Protein AF-A0A6G0X1R4-F1 (afdb_monomer_lite)

Sequence (213 aa):
MVKRSTATAFTLPRLAWYDLILASLELHWFIYLLNDALSCFTRLRTAWYASKCTWLTSALVLLWMACRSNQLTAQINRQCIAKDMDYALVCNSGVVEIGNMTFLLFSVAICFFSVLTIMAFDKYVWKSKQTIDCRSLLLSAPAKYILDFEHWVYDNVFYVDRATALMTGIISIVWRDKFYLLDIKKWRILVISRPTLAASAPRRFHFAVPIYE

pLDDT: mean 80.5, std 10.22, range [48.25, 94.0]

Radius of gyration: 26.93 Å; chains: 1; bounding box: 79×34×68 Å

Foldseek 3Di:
DDDDPDDDDDDDDDQDLVNLLVVLVVCLVVLVVLLLVCLVVCPQLSQPLSVVLSVVLSVVLSVLCVVDPFDWDKAFDWDWDCPDPPPDIDIDGTDIDDGDVVSVVVSSVSSNVSSVVSVVCCVPPPPDDGADQDPFPLFRSCLRNNDHQPVQDDPNWGWAAQVSCVVRQWHWDDDPQWTWTQRNVVRDTDIGGQDPDDPPDDPRRNRTDTRDD

Structure (mmCIF, N/CA/C/O backbone):
data_AF-A0A6G0X1R4-F1
#
_entry.id   AF-A0A6G0X1R4-F1
#
loop_
_atom_site.group_PDB
_atom_site.id
_atom_site.type_symbol
_atom_site.label_atom_id
_atom_site.label_alt_id
_atom_site.label_comp_id
_atom_site.label_asym_id
_atom_site.label_entity_id
_atom_site.label_seq_id
_atom_site.pdbx_PDB_ins_code
_atom_site.Cartn_x
_atom_site.Cartn_y
_atom_site.Cartn_z
_atom_site.occupancy
_atom_site.B_iso_or_equiv
_atom_site.auth_seq_id
_atom_site.auth_comp_id
_atom_site.auth_asym_id
_atom_site.auth_atom_id
_atom_site.pdbx_PDB_model_num
ATOM 1 N N . MET A 1 1 ? -26.006 -14.998 22.961 1.00 49.69 1 MET A N 1
ATOM 2 C CA . MET A 1 1 ? -26.956 -14.617 24.030 1.00 49.69 1 MET A CA 1
ATOM 3 C C . MET A 1 1 ? -27.015 -15.781 25.004 1.00 49.69 1 MET A C 1
ATOM 5 O O . MET A 1 1 ? -27.331 -16.880 24.568 1.00 49.69 1 MET A O 1
ATOM 9 N N . VAL A 1 2 ? -26.616 -15.595 26.263 1.00 55.81 2 VAL A N 1
ATOM 10 C CA . VAL A 1 2 ? -26.609 -16.687 27.254 1.00 55.81 2 VAL A CA 1
ATOM 11 C C . VAL A 1 2 ? -27.741 -16.431 28.244 1.00 55.81 2 VAL A C 1
ATOM 13 O O . VAL A 1 2 ? -27.840 -15.342 28.812 1.00 55.81 2 VAL A O 1
ATOM 16 N N . LYS A 1 3 ? -28.629 -17.414 28.421 1.00 48.25 3 LYS A N 1
ATOM 17 C CA . LYS A 1 3 ? -29.733 -17.354 29.387 1.00 48.25 3 LYS A CA 1
ATOM 18 C C . LYS A 1 3 ? -29.240 -17.942 30.710 1.00 48.25 3 LYS A C 1
ATOM 20 O O . LYS A 1 3 ? -28.972 -19.138 30.775 1.00 48.25 3 LYS A O 1
ATOM 25 N N . ARG A 1 4 ? -29.111 -17.123 31.759 1.00 56.53 4 ARG A N 1
ATOM 26 C CA . ARG A 1 4 ? -28.860 -17.599 33.133 1.00 56.53 4 ARG A CA 1
ATOM 27 C C . ARG A 1 4 ? -30.101 -17.333 33.985 1.00 56.53 4 ARG A C 1
ATOM 29 O O . ARG A 1 4 ? -30.416 -16.180 34.258 1.00 56.53 4 ARG A O 1
ATOM 36 N N . SER A 1 5 ? -30.794 -18.429 34.310 1.00 59.69 5 SER A N 1
ATOM 37 C CA . SER A 1 5 ? -31.948 -18.652 35.210 1.00 59.69 5 SER A CA 1
ATOM 38 C C . SER A 1 5 ? -33.155 -17.695 35.194 1.00 59.69 5 SER A C 1
ATOM 40 O O . SER A 1 5 ? -34.263 -18.194 35.313 1.00 59.69 5 SER A O 1
ATOM 42 N N . THR A 1 6 ? -33.016 -16.390 34.974 1.00 60.78 6 THR A N 1
ATOM 43 C CA . THR A 1 6 ? -34.133 -15.430 34.789 1.00 60.78 6 THR A CA 1
ATOM 44 C C . THR A 1 6 ? -33.752 -14.186 33.971 1.00 60.78 6 THR A C 1
ATOM 46 O O . THR A 1 6 ? -34.634 -13.420 33.591 1.00 60.78 6 THR A O 1
ATOM 49 N N . ALA A 1 7 ? -32.470 -13.996 33.624 1.00 60.06 7 ALA A N 1
ATOM 50 C CA . ALA A 1 7 ? -31.990 -12.854 32.846 1.00 60.06 7 ALA A CA 1
ATOM 51 C C . ALA A 1 7 ? -31.225 -13.297 31.587 1.00 60.06 7 ALA A C 1
ATOM 53 O O . ALA A 1 7 ? -30.394 -14.211 31.609 1.00 60.06 7 ALA A O 1
ATOM 54 N N . THR A 1 8 ? -31.504 -12.635 30.464 1.00 67.19 8 THR A N 1
ATOM 55 C CA . THR A 1 8 ? -30.714 -12.742 29.232 1.00 67.19 8 THR A CA 1
ATOM 56 C C . THR A 1 8 ? -29.658 -11.645 29.231 1.00 67.19 8 THR A C 1
ATOM 58 O O . THR A 1 8 ? -30.005 -10.465 29.186 1.00 67.19 8 THR A O 1
ATOM 61 N N . ALA A 1 9 ? -28.383 -12.026 29.265 1.00 65.50 9 ALA A N 1
ATOM 62 C CA . ALA A 1 9 ? -27.268 -11.090 29.174 1.00 65.50 9 ALA A CA 1
ATOM 63 C C . ALA A 1 9 ? -26.582 -11.194 27.805 1.00 65.50 9 ALA A C 1
ATOM 65 O O . ALA A 1 9 ? -26.402 -12.288 27.250 1.00 65.50 9 ALA A O 1
ATOM 66 N N . PHE A 1 10 ? -26.173 -10.045 27.268 1.00 63.03 10 PHE A N 1
ATOM 67 C CA . PHE A 1 10 ? -25.258 -9.984 26.136 1.00 63.03 10 PHE A CA 1
ATOM 68 C C . PHE A 1 10 ? -23.830 -10.096 26.664 1.00 63.03 10 PHE A C 1
ATOM 70 O O . PHE A 1 10 ? -23.237 -9.127 27.121 1.00 63.03 10 PHE A O 1
ATOM 77 N N . THR A 1 11 ? -23.285 -11.307 26.634 1.00 63.72 11 THR A N 1
ATOM 78 C CA . THR A 1 11 ? -21.855 -11.532 26.834 1.00 63.72 11 THR A CA 1
ATOM 79 C C . THR A 1 11 ? -21.177 -11.447 25.475 1.00 63.72 11 THR A C 1
ATOM 81 O O . THR A 1 11 ? -21.421 -12.299 24.616 1.00 63.72 11 THR A O 1
ATOM 84 N N . LEU A 1 12 ? -20.353 -10.425 25.272 1.00 63.28 12 LEU A N 1
ATOM 85 C CA . LEU A 1 12 ? -19.478 -10.367 24.108 1.00 63.28 12 LEU A CA 1
ATOM 86 C C . LEU A 1 12 ? -18.371 -11.408 24.300 1.00 63.28 12 LEU A C 1
ATOM 88 O O . LEU A 1 12 ? -17.697 -11.373 25.335 1.00 63.28 12 LEU A O 1
ATOM 92 N N . PRO A 1 13 ? -18.190 -12.357 23.367 1.00 67.12 13 PRO A N 1
ATOM 93 C CA . PRO A 1 13 ? -17.010 -13.202 23.401 1.00 67.12 13 PRO A CA 1
ATOM 94 C C . PRO A 1 13 ? -15.766 -12.311 23.311 1.00 67.12 13 PRO A C 1
ATOM 96 O O . PRO A 1 13 ? -15.782 -11.260 22.666 1.00 67.12 13 PRO A O 1
ATOM 99 N N . ARG A 1 14 ? -14.689 -12.713 23.993 1.00 64.56 14 ARG A N 1
ATOM 100 C CA . ARG A 1 14 ? -13.387 -12.050 23.863 1.00 64.56 14 ARG A CA 1
ATOM 101 C C . ARG A 1 14 ? -13.035 -12.037 22.373 1.00 64.56 14 ARG A C 1
ATOM 103 O O . ARG A 1 14 ? -13.069 -13.099 21.756 1.00 64.56 14 ARG A O 1
ATOM 110 N N . LEU A 1 15 ? -12.755 -10.855 21.820 1.00 69.62 15 LEU A N 1
ATOM 111 C CA . LEU A 1 15 ? -12.426 -10.707 20.404 1.00 69.62 15 LEU A CA 1
ATOM 112 C C . LEU A 1 15 ? -11.271 -11.656 20.077 1.00 69.62 15 LEU A C 1
ATOM 114 O O . LEU A 1 15 ? -10.255 -11.651 20.783 1.00 69.62 15 LEU A O 1
ATOM 118 N N . ALA A 1 16 ? -11.450 -12.516 19.079 1.00 83.38 16 ALA A N 1
ATOM 119 C CA . ALA A 1 16 ? -10.411 -13.464 18.741 1.00 83.38 16 ALA A CA 1
ATOM 120 C C . ALA A 1 16 ? -9.198 -12.713 18.180 1.00 83.38 16 ALA A C 1
ATOM 122 O O . ALA A 1 16 ? -9.319 -11.659 17.556 1.00 83.38 16 ALA A O 1
ATOM 123 N N . TRP A 1 17 ? -8.003 -13.257 18.398 1.00 83.94 17 TRP A N 1
ATOM 124 C CA . TRP A 1 17 ? -6.763 -12.622 17.950 1.00 83.94 17 TRP A CA 1
ATOM 125 C C . TRP A 1 17 ? -6.725 -12.432 16.423 1.00 83.94 17 TRP A C 1
ATOM 127 O O . TRP A 1 17 ? -6.161 -11.451 15.947 1.00 83.94 17 TRP A O 1
ATOM 137 N N . TYR A 1 18 ? -7.362 -13.324 15.658 1.00 87.44 18 TYR A N 1
ATOM 138 C CA . TYR A 1 18 ? -7.451 -13.213 14.202 1.00 87.44 18 TYR A CA 1
ATOM 139 C C . TYR A 1 18 ? -8.405 -12.096 13.752 1.00 87.44 18 TYR A C 1
ATOM 141 O O . TYR A 1 18 ? -8.101 -11.412 12.779 1.00 87.44 18 TYR A O 1
ATOM 149 N N . ASP A 1 19 ? -9.493 -11.843 14.487 1.00 86.25 19 ASP A N 1
ATOM 150 C CA . ASP A 1 19 ? -10.415 -10.735 14.198 1.00 86.25 19 ASP A CA 1
ATOM 151 C C . ASP A 1 19 ? -9.729 -9.384 14.421 1.00 86.25 19 ASP A C 1
ATOM 153 O O . ASP A 1 19 ? -9.941 -8.437 13.669 1.00 86.25 19 ASP A O 1
ATOM 157 N N . LEU A 1 20 ? -8.853 -9.307 15.429 1.00 86.38 20 LEU A N 1
ATOM 158 C CA . LEU A 1 20 ? -8.038 -8.124 15.694 1.00 86.38 20 LEU A CA 1
ATOM 159 C C . LEU A 1 20 ? -7.058 -7.839 14.549 1.00 86.38 20 LEU A C 1
ATOM 161 O O . LEU A 1 20 ? -6.931 -6.697 14.110 1.00 86.38 20 LEU A O 1
ATOM 165 N N . ILE A 1 21 ? -6.372 -8.876 14.060 1.00 88.75 21 ILE A N 1
ATOM 166 C CA . ILE A 1 21 ? -5.454 -8.750 12.922 1.00 88.75 21 ILE A CA 1
ATOM 167 C C . ILE A 1 21 ? -6.227 -8.304 11.682 1.00 88.75 21 ILE A C 1
ATOM 169 O O . ILE A 1 21 ? -5.805 -7.367 11.010 1.00 88.75 21 ILE A O 1
ATOM 173 N N . LEU A 1 22 ? -7.375 -8.924 11.407 1.00 90.12 22 LEU A N 1
ATOM 174 C CA . LEU A 1 22 ? -8.206 -8.586 10.255 1.00 90.12 22 LEU A CA 1
ATOM 175 C C . LEU A 1 22 ? -8.710 -7.136 10.330 1.00 90.12 22 LEU A C 1
ATOM 177 O O . LEU A 1 22 ? -8.577 -6.394 9.363 1.00 90.12 22 LEU A O 1
ATOM 181 N N . ALA A 1 23 ? -9.167 -6.687 11.501 1.00 86.94 23 ALA A N 1
ATOM 182 C CA . ALA A 1 23 ? -9.555 -5.295 11.723 1.00 86.94 23 ALA A CA 1
ATOM 183 C C . ALA A 1 23 ? -8.382 -4.309 11.564 1.00 86.94 23 ALA A C 1
ATOM 185 O O . ALA A 1 23 ? -8.571 -3.195 11.082 1.00 86.94 23 ALA A O 1
ATOM 186 N N . SER A 1 24 ? -7.160 -4.701 11.935 1.00 88.38 24 SER A N 1
ATOM 187 C CA . SER A 1 24 ? -5.968 -3.878 11.704 1.00 88.38 24 SER A CA 1
ATOM 188 C C . SER A 1 24 ? -5.606 -3.798 10.217 1.00 88.38 24 SER A C 1
ATOM 190 O O . SER A 1 24 ? -5.182 -2.736 9.755 1.00 88.38 24 SER A O 1
ATOM 192 N N . LEU A 1 25 ? -5.809 -4.878 9.456 1.00 90.50 25 LEU A N 1
ATOM 193 C CA . LEU A 1 25 ? -5.590 -4.904 8.006 1.00 90.50 25 LEU A CA 1
ATOM 194 C C . LEU A 1 25 ? -6.567 -3.989 7.249 1.00 90.50 25 LEU A C 1
ATOM 196 O O . LEU A 1 25 ? -6.183 -3.392 6.245 1.00 90.50 25 LEU A O 1
ATOM 200 N N . GLU A 1 26 ? -7.769 -3.758 7.779 1.00 89.31 26 GLU A N 1
ATOM 201 C CA . GLU A 1 26 ? -8.705 -2.743 7.261 1.00 89.31 26 GLU A CA 1
ATOM 202 C C . GLU A 1 26 ? -8.192 -1.299 7.407 1.00 89.31 26 GLU A C 1
ATOM 204 O O . GLU A 1 26 ? -8.742 -0.384 6.810 1.00 89.31 26 GLU A O 1
ATOM 209 N N . LEU A 1 27 ? -7.127 -1.043 8.172 1.00 89.81 27 LEU A N 1
ATOM 210 C CA . LEU A 1 27 ? -6.445 0.261 8.186 1.00 89.81 27 LEU A CA 1
ATOM 211 C C . LEU A 1 27 ? -5.156 0.256 7.360 1.00 89.81 27 LEU A C 1
ATOM 213 O O . LEU A 1 27 ? -4.592 1.312 7.070 1.00 89.81 27 LEU A O 1
ATOM 217 N N . HIS A 1 28 ? -4.706 -0.919 6.932 1.00 91.69 28 HIS A N 1
ATOM 218 C CA . HIS A 1 28 ? -3.511 -1.081 6.119 1.00 91.69 28 HIS A CA 1
ATOM 219 C C . HIS A 1 28 ? -3.694 -0.506 4.710 1.00 91.69 28 HIS A C 1
ATOM 221 O O . HIS A 1 28 ? -2.809 0.184 4.205 1.00 91.69 28 HIS A O 1
ATOM 227 N N . TRP A 1 29 ? -4.871 -0.687 4.099 1.00 91.25 29 TRP A N 1
ATOM 228 C CA . TRP A 1 29 ? -5.171 -0.052 2.809 1.00 91.25 29 TRP A CA 1
ATOM 229 C C . TRP A 1 29 ? -5.157 1.480 2.910 1.00 91.25 29 TRP A C 1
ATOM 231 O O . TRP A 1 29 ? -4.712 2.152 1.982 1.00 91.25 29 TRP A O 1
ATOM 241 N N . PHE A 1 30 ? -5.576 2.039 4.050 1.00 91.44 30 PHE A N 1
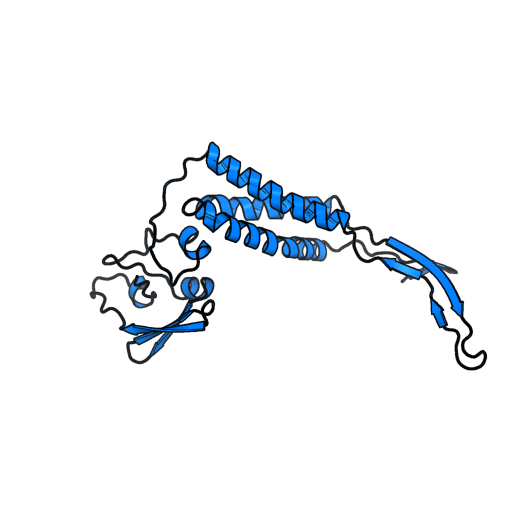ATOM 242 C CA . PHE A 1 30 ? -5.529 3.480 4.286 1.00 91.44 30 PHE A CA 1
ATOM 243 C C . PHE A 1 30 ? -4.084 3.988 4.388 1.00 91.44 30 PHE A C 1
ATOM 245 O O . PHE A 1 30 ? -3.755 5.037 3.837 1.00 91.44 30 PHE A O 1
ATOM 252 N N . ILE A 1 31 ? -3.189 3.218 5.017 1.00 91.50 31 ILE A N 1
ATOM 253 C CA . ILE A 1 31 ? -1.747 3.513 5.025 1.00 91.50 31 ILE A CA 1
ATOM 254 C C . ILE A 1 31 ? -1.191 3.516 3.592 1.00 91.50 31 ILE A C 1
ATOM 256 O O . ILE A 1 31 ? -0.435 4.419 3.230 1.00 91.50 31 ILE A O 1
ATOM 260 N N . TYR A 1 32 ? -1.592 2.557 2.752 1.00 88.44 32 TYR A N 1
ATOM 261 C CA . TYR A 1 32 ? -1.201 2.551 1.341 1.00 88.44 32 TYR A CA 1
ATOM 262 C C . TYR A 1 32 ? -1.743 3.749 0.565 1.00 88.44 32 TYR A C 1
ATOM 264 O O . TYR A 1 32 ? -0.990 4.351 -0.198 1.00 88.44 32 TYR A O 1
ATOM 272 N N . LEU A 1 33 ? -2.996 4.144 0.800 1.00 90.25 33 LEU A N 1
ATOM 273 C CA . LEU A 1 33 ? -3.585 5.337 0.190 1.00 90.25 33 LEU A CA 1
ATOM 274 C C . LEU A 1 33 ? -2.789 6.601 0.550 1.00 90.25 33 LEU A C 1
ATOM 276 O O . LEU A 1 33 ? -2.495 7.423 -0.317 1.00 90.25 33 LEU A O 1
ATOM 280 N N . LEU A 1 34 ? -2.399 6.742 1.821 1.00 89.19 34 LEU A N 1
ATOM 281 C CA . LEU A 1 34 ? -1.562 7.853 2.272 1.00 89.19 34 LEU A CA 1
ATOM 282 C C . LEU A 1 34 ? -0.183 7.829 1.617 1.00 89.19 34 LEU A C 1
ATOM 284 O O . LEU A 1 34 ? 0.294 8.868 1.163 1.00 89.19 34 LEU A O 1
ATOM 288 N N . ASN A 1 35 ? 0.452 6.659 1.536 1.00 88.25 35 ASN A N 1
ATOM 289 C CA . ASN A 1 35 ? 1.735 6.522 0.856 1.00 88.25 35 ASN A CA 1
ATOM 290 C C . ASN A 1 35 ? 1.632 6.898 -0.625 1.00 88.25 35 ASN A C 1
ATOM 292 O O . ASN A 1 35 ? 2.510 7.603 -1.113 1.00 88.25 35 ASN A O 1
ATOM 296 N N . ASP A 1 36 ? 0.567 6.508 -1.327 1.00 85.44 36 ASP A N 1
ATOM 297 C CA . ASP A 1 36 ? 0.357 6.865 -2.735 1.00 85.44 36 ASP A CA 1
ATOM 298 C C . ASP A 1 36 ? 0.180 8.385 -2.917 1.00 85.44 36 ASP A C 1
ATOM 300 O O . ASP A 1 36 ? 0.891 9.019 -3.699 1.00 85.44 36 ASP A O 1
ATOM 304 N N . ALA A 1 37 ? -0.659 9.020 -2.090 1.00 87.06 37 ALA A N 1
ATOM 305 C CA . ALA A 1 37 ? -0.838 10.474 -2.105 1.00 87.06 37 ALA A CA 1
ATOM 306 C C . ALA A 1 37 ? 0.471 11.233 -1.811 1.00 87.06 37 ALA A C 1
ATOM 308 O O . ALA A 1 37 ? 0.797 12.222 -2.474 1.00 87.06 37 ALA A O 1
ATOM 309 N N . LEU A 1 38 ? 1.257 10.755 -0.842 1.00 83.56 38 LEU A N 1
ATOM 310 C CA . LEU A 1 38 ? 2.549 11.343 -0.479 1.00 83.56 38 LEU A CA 1
ATOM 311 C C . LEU A 1 38 ? 3.650 11.050 -1.507 1.00 83.56 38 LEU A C 1
ATOM 313 O O . LEU A 1 38 ? 4.612 11.822 -1.600 1.00 83.56 38 LEU A O 1
ATOM 317 N N . SER A 1 39 ? 3.513 9.994 -2.313 1.00 81.00 39 SER A N 1
ATOM 318 C CA . SER A 1 39 ? 4.464 9.643 -3.378 1.00 81.00 39 SER A CA 1
ATOM 319 C C . SER A 1 39 ? 4.549 10.732 -4.445 1.00 81.00 39 SER A C 1
ATOM 321 O O . SER A 1 39 ? 5.635 11.030 -4.940 1.00 81.00 39 SER A O 1
ATOM 323 N N . CYS A 1 40 ? 3.438 11.415 -4.736 1.00 76.31 40 CYS A N 1
ATOM 324 C CA . CYS A 1 40 ? 3.418 12.573 -5.635 1.00 76.31 40 CYS A CA 1
ATOM 325 C C . CYS A 1 40 ? 4.338 13.714 -5.159 1.00 76.31 40 CYS A C 1
ATOM 327 O O . CYS A 1 40 ? 4.955 14.401 -5.979 1.00 76.31 40 CYS A O 1
ATOM 329 N N . PHE A 1 41 ? 4.464 13.897 -3.840 1.00 77.69 41 PHE A N 1
ATOM 330 C CA . PHE A 1 41 ? 5.280 14.951 -3.229 1.00 77.69 41 PHE A CA 1
ATOM 331 C C . PHE A 1 41 ? 6.733 14.524 -2.992 1.00 77.69 41 PHE A C 1
ATOM 333 O O . PHE A 1 41 ? 7.653 15.314 -3.200 1.00 77.69 41 PHE A O 1
ATOM 340 N N . THR A 1 42 ? 6.951 13.287 -2.542 1.00 75.31 42 THR A N 1
ATOM 341 C CA . THR A 1 42 ? 8.270 12.779 -2.119 1.00 75.31 42 THR A CA 1
ATOM 342 C C . THR A 1 42 ? 9.067 12.109 -3.241 1.00 75.31 42 THR A C 1
ATOM 344 O O . THR A 1 42 ? 10.300 12.066 -3.166 1.00 75.31 42 THR A O 1
ATOM 347 N N . ARG A 1 43 ? 8.393 11.666 -4.311 1.00 77.56 43 ARG A N 1
ATOM 348 C CA . ARG A 1 43 ? 8.971 11.091 -5.534 1.00 77.56 43 ARG A CA 1
ATOM 349 C C . ARG A 1 43 ? 10.014 10.004 -5.241 1.00 77.56 43 ARG A C 1
ATOM 351 O O . ARG A 1 43 ? 9.710 8.977 -4.656 1.00 77.56 43 ARG A O 1
ATOM 358 N N . LEU A 1 44 ? 11.275 10.241 -5.603 1.00 67.62 44 LEU A N 1
ATOM 359 C CA . LEU A 1 44 ? 12.374 9.268 -5.543 1.00 67.62 44 LEU A CA 1
ATOM 360 C C . LEU A 1 44 ? 12.702 8.772 -4.122 1.00 67.62 44 LEU A C 1
ATOM 362 O O . LEU A 1 44 ? 13.407 7.780 -3.967 1.00 67.62 44 LEU A O 1
ATOM 366 N N . ARG A 1 45 ? 12.211 9.442 -3.071 1.00 69.44 45 ARG A N 1
ATOM 367 C CA . ARG A 1 45 ? 12.408 9.000 -1.680 1.00 69.44 45 ARG A CA 1
ATOM 368 C C . ARG A 1 45 ? 11.411 7.929 -1.234 1.00 69.44 45 ARG A C 1
ATOM 370 O O . ARG A 1 45 ? 11.669 7.257 -0.238 1.00 69.44 45 ARG A O 1
ATOM 377 N N . THR A 1 46 ? 10.307 7.742 -1.958 1.00 72.94 46 THR A N 1
ATOM 378 C CA . THR A 1 46 ? 9.208 6.852 -1.559 1.00 72.94 46 THR A CA 1
ATOM 379 C C . THR A 1 46 ? 9.646 5.407 -1.346 1.00 72.94 46 THR A C 1
ATOM 381 O O . THR A 1 46 ? 9.268 4.831 -0.329 1.00 72.94 46 THR A O 1
ATOM 384 N N . ALA A 1 47 ? 10.483 4.834 -2.219 1.00 73.19 47 ALA A N 1
ATOM 385 C CA . ALA A 1 47 ? 10.941 3.441 -2.110 1.00 73.19 47 ALA A CA 1
ATOM 386 C C . ALA A 1 47 ? 11.470 3.079 -0.711 1.00 73.19 47 ALA A C 1
ATOM 388 O O . ALA A 1 47 ? 11.142 2.029 -0.157 1.00 73.19 47 ALA A O 1
ATOM 389 N N . TRP A 1 48 ? 12.276 3.967 -0.126 1.00 74.06 48 TRP A N 1
ATOM 390 C CA . TRP A 1 48 ? 12.997 3.685 1.112 1.00 74.06 48 TRP A CA 1
ATOM 391 C C . TRP A 1 48 ? 12.138 3.841 2.362 1.00 74.06 48 TRP A C 1
ATOM 393 O O . TRP A 1 48 ? 12.208 2.994 3.260 1.00 74.06 48 TRP A O 1
ATOM 403 N N . TYR A 1 49 ? 11.333 4.905 2.440 1.00 79.69 49 TYR A N 1
ATOM 404 C CA . TYR A 1 49 ? 10.518 5.147 3.629 1.00 79.69 49 TYR A CA 1
ATOM 405 C C . TYR A 1 49 ? 9.206 4.358 3.598 1.00 79.69 49 TYR A C 1
ATOM 407 O O . TYR A 1 49 ? 8.761 3.923 4.657 1.00 79.69 49 TYR A O 1
ATOM 415 N N . ALA A 1 50 ? 8.593 4.133 2.427 1.00 82.88 50 ALA A N 1
ATOM 416 C CA . ALA A 1 50 ? 7.235 3.590 2.340 1.00 82.88 50 ALA A CA 1
ATOM 417 C C . ALA A 1 50 ? 7.122 2.190 2.956 1.00 82.88 50 ALA A C 1
ATOM 419 O O . ALA A 1 50 ? 6.192 1.936 3.720 1.00 82.88 50 ALA A O 1
ATOM 420 N N . SER A 1 51 ? 8.090 1.300 2.701 1.00 83.19 51 SER A N 1
ATOM 421 C CA . SER A 1 51 ? 8.087 -0.050 3.284 1.00 83.19 51 SER A CA 1
ATOM 422 C C . SER A 1 51 ? 8.230 -0.004 4.810 1.00 83.19 51 SER A C 1
ATOM 424 O O . SER A 1 51 ? 7.384 -0.531 5.533 1.00 83.19 51 SER A O 1
ATOM 426 N N . LYS A 1 52 ? 9.244 0.713 5.318 1.00 85.75 52 LYS A N 1
ATOM 427 C CA . LYS A 1 52 ? 9.493 0.857 6.765 1.00 85.75 52 LYS A CA 1
ATOM 428 C C . LYS A 1 52 ? 8.299 1.483 7.477 1.00 85.75 52 LYS A C 1
ATOM 430 O O . LYS A 1 52 ? 7.871 0.997 8.518 1.00 85.75 52 LYS A O 1
ATOM 435 N N . CYS A 1 53 ? 7.758 2.543 6.885 1.00 88.06 53 CYS A N 1
ATOM 436 C CA . CYS A 1 53 ? 6.592 3.243 7.380 1.00 88.06 53 CYS A CA 1
ATOM 437 C C . CYS A 1 53 ? 5.400 2.295 7.481 1.00 88.06 53 CYS A C 1
ATOM 439 O O . CYS A 1 53 ? 4.862 2.136 8.566 1.00 88.06 53 CYS A O 1
ATOM 441 N N . THR A 1 54 ? 5.069 1.581 6.405 1.00 89.56 54 THR A N 1
ATOM 442 C CA . THR A 1 54 ? 3.913 0.676 6.371 1.00 89.56 54 THR A CA 1
ATOM 443 C C . THR A 1 54 ? 3.965 -0.385 7.471 1.00 89.56 54 THR A C 1
ATOM 445 O O . THR A 1 54 ? 2.971 -0.599 8.163 1.00 89.56 54 THR A O 1
ATOM 448 N N . TRP 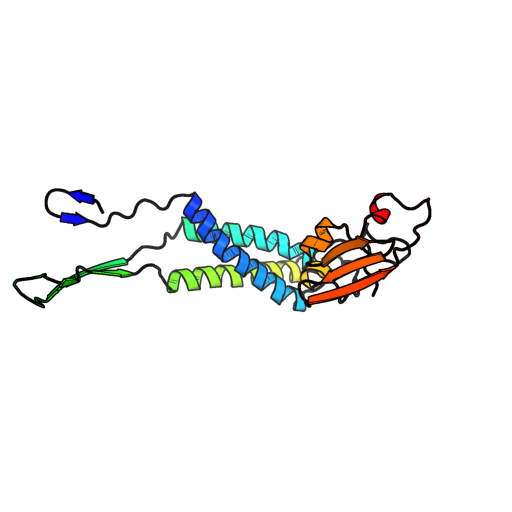A 1 55 ? 5.116 -1.032 7.682 1.00 90.81 55 TRP A N 1
ATOM 449 C CA . TRP A 1 55 ? 5.256 -2.048 8.731 1.00 90.81 55 TRP A CA 1
ATOM 450 C C . TRP A 1 55 ? 5.170 -1.456 10.141 1.00 90.81 55 TRP A C 1
ATOM 452 O O . TRP A 1 55 ? 4.462 -2.000 10.989 1.00 90.81 55 TRP A O 1
ATOM 462 N N . LEU A 1 56 ? 5.847 -0.330 10.390 1.00 92.19 56 LEU A N 1
ATOM 463 C CA . LEU A 1 56 ? 5.841 0.329 11.699 1.00 92.19 56 LEU A CA 1
ATOM 464 C C . LEU A 1 56 ? 4.453 0.858 12.069 1.00 92.19 56 LEU A C 1
ATOM 466 O O . LEU A 1 56 ? 4.000 0.657 13.195 1.00 92.19 56 LEU A O 1
ATOM 470 N N . THR A 1 57 ? 3.759 1.502 11.130 1.00 92.00 57 THR A N 1
ATOM 471 C CA . THR A 1 57 ? 2.411 2.033 11.366 1.00 92.00 57 THR A CA 1
ATOM 472 C C . THR A 1 57 ? 1.394 0.912 11.541 1.00 92.00 57 THR A C 1
ATOM 474 O O . THR A 1 57 ? 0.564 0.992 12.442 1.00 92.00 57 THR A O 1
ATOM 477 N N . SER A 1 58 ? 1.510 -0.181 10.782 1.00 91.31 58 SER A N 1
ATOM 478 C CA . SER A 1 58 ? 0.652 -1.361 10.962 1.00 91.31 58 SER A CA 1
ATOM 479 C C . SER A 1 58 ? 0.833 -2.001 12.337 1.00 91.31 58 SER A C 1
ATOM 481 O O . SER A 1 58 ? -0.151 -2.307 13.005 1.00 91.31 58 SER A O 1
ATOM 483 N N . ALA A 1 59 ? 2.077 -2.150 12.804 1.00 92.31 59 ALA A N 1
ATOM 484 C CA . ALA A 1 59 ? 2.353 -2.671 14.141 1.00 92.31 59 ALA A CA 1
ATOM 485 C C . ALA A 1 59 ? 1.796 -1.750 15.241 1.00 92.31 59 ALA A C 1
ATOM 487 O O . ALA A 1 59 ? 1.222 -2.229 16.219 1.00 92.31 59 ALA A O 1
ATOM 488 N N . LEU A 1 60 ? 1.917 -0.429 15.064 1.00 92.56 60 LEU A N 1
ATOM 489 C CA . LEU A 1 60 ? 1.380 0.565 15.994 1.00 92.56 60 LEU A CA 1
ATOM 490 C C . LEU A 1 60 ? -0.152 0.514 16.070 1.00 92.56 60 LEU A C 1
ATOM 492 O O . LEU A 1 60 ? -0.712 0.567 17.162 1.00 92.56 60 LEU A O 1
ATOM 496 N N . VAL A 1 61 ? -0.828 0.386 14.928 1.00 91.88 61 VAL A N 1
ATOM 497 C CA . VAL A 1 61 ? -2.291 0.258 14.854 1.00 91.88 61 VAL A CA 1
ATOM 498 C C . VAL A 1 61 ? -2.759 -1.041 15.499 1.00 91.88 61 VAL A C 1
ATOM 500 O O . VAL A 1 61 ? -3.705 -1.024 16.285 1.00 91.88 61 VAL A O 1
ATOM 503 N N . LEU A 1 62 ? -2.076 -2.155 15.228 1.00 91.31 62 LEU A N 1
ATOM 504 C CA . LEU A 1 62 ? -2.387 -3.437 15.853 1.00 91.31 62 LEU A CA 1
ATOM 505 C C . LEU A 1 62 ? -2.244 -3.356 17.379 1.00 91.31 62 LEU A C 1
ATOM 507 O O . LEU A 1 62 ? -3.124 -3.813 18.107 1.00 91.31 62 LEU A O 1
ATOM 511 N N . LEU A 1 63 ? -1.172 -2.724 17.869 1.00 91.75 63 LEU A N 1
ATOM 512 C CA . LEU A 1 63 ? -0.956 -2.496 19.298 1.00 91.75 63 LEU A CA 1
ATOM 513 C C . LEU A 1 63 ? -2.043 -1.593 19.896 1.00 91.75 63 LEU A C 1
ATOM 515 O O . LEU A 1 63 ? -2.576 -1.894 20.963 1.00 91.75 63 LEU A O 1
ATOM 519 N N . TRP A 1 64 ? -2.403 -0.513 19.201 1.00 90.69 64 TRP A N 1
ATOM 520 C CA . TRP A 1 64 ? -3.484 0.384 19.605 1.00 90.69 64 TRP A CA 1
ATOM 521 C C . TRP A 1 64 ? -4.806 -0.372 19.772 1.00 90.69 64 TRP A C 1
ATOM 523 O O . TRP A 1 64 ? -5.443 -0.265 20.822 1.00 90.69 64 TRP A O 1
ATOM 533 N N . MET A 1 65 ? -5.179 -1.197 18.792 1.00 87.94 65 MET A N 1
ATOM 534 C CA . MET A 1 65 ? -6.388 -2.022 18.853 1.00 87.94 65 MET A CA 1
ATOM 535 C C . MET A 1 65 ? -6.309 -3.100 19.944 1.00 87.94 65 MET A C 1
ATOM 537 O O . MET A 1 65 ? -7.311 -3.386 20.597 1.00 87.94 65 MET A O 1
ATOM 541 N N . ALA A 1 66 ? -5.128 -3.681 20.182 1.00 87.31 66 ALA A N 1
ATOM 542 C CA . ALA A 1 66 ? -4.921 -4.668 21.242 1.00 87.31 66 ALA A CA 1
ATOM 543 C C . ALA A 1 66 ? -5.096 -4.056 22.643 1.00 87.31 66 ALA A C 1
ATOM 545 O O . ALA A 1 66 ? -5.710 -4.668 23.518 1.00 87.31 66 ALA A O 1
ATOM 546 N N . CYS A 1 67 ? -4.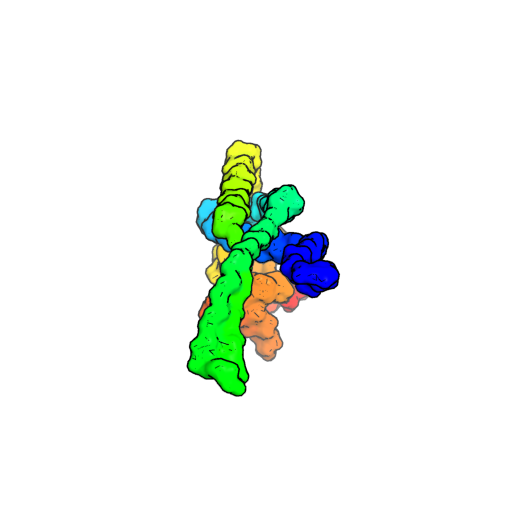574 -2.844 22.861 1.00 86.88 67 CYS A N 1
ATOM 547 C CA . CYS A 1 67 ? -4.687 -2.134 24.137 1.00 86.88 67 CYS A CA 1
ATOM 548 C C . CYS A 1 67 ? -6.087 -1.544 24.360 1.00 86.88 67 CYS A C 1
ATOM 550 O O . CYS A 1 67 ? -6.579 -1.519 25.490 1.00 86.88 67 CYS A O 1
ATOM 552 N N . ARG A 1 68 ? -6.737 -1.059 23.298 1.00 78.62 68 ARG A N 1
ATOM 553 C CA . ARG A 1 68 ? -8.078 -0.464 23.324 1.00 78.62 68 ARG A CA 1
ATOM 554 C C . ARG A 1 68 ? -9.027 -1.308 22.479 1.00 78.62 68 ARG A C 1
ATOM 556 O O . ARG A 1 68 ? -9.244 -1.037 21.305 1.00 78.62 68 ARG A O 1
ATOM 563 N N . SER A 1 69 ? -9.654 -2.294 23.115 1.00 71.88 69 SER A N 1
ATOM 564 C CA . SER A 1 69 ? -10.757 -3.024 22.487 1.00 71.88 69 SER A CA 1
ATOM 565 C C . SER A 1 69 ? -11.958 -2.097 22.269 1.00 71.88 69 SER A C 1
ATOM 567 O O . SER A 1 69 ? -12.362 -1.370 23.186 1.00 71.88 69 SER A O 1
ATOM 569 N N . ASN A 1 70 ? -12.539 -2.137 21.067 1.00 68.88 70 ASN A N 1
ATOM 570 C CA . ASN A 1 70 ? -13.804 -1.473 20.768 1.00 68.88 70 ASN A CA 1
ATOM 571 C C . ASN A 1 70 ? -14.900 -2.063 21.660 1.00 68.88 70 ASN A C 1
ATOM 573 O O . ASN A 1 70 ? -15.299 -3.216 21.498 1.00 68.88 70 ASN A O 1
ATOM 577 N N . GLN A 1 71 ? -15.380 -1.275 22.620 1.00 67.44 71 GLN A N 1
ATOM 578 C CA . GLN A 1 71 ? -16.474 -1.706 23.478 1.00 67.44 71 GLN A CA 1
ATOM 579 C C . GLN A 1 71 ? -17.790 -1.573 22.715 1.00 67.44 71 GLN A C 1
ATOM 581 O O . GLN A 1 71 ? -18.114 -0.495 22.220 1.00 67.44 71 GLN A O 1
ATOM 586 N N . LEU A 1 72 ? -18.527 -2.680 22.601 1.00 66.38 72 LEU A N 1
ATOM 587 C CA . LEU A 1 72 ? -19.896 -2.656 22.102 1.00 66.38 72 LEU A CA 1
ATOM 588 C C . LEU A 1 72 ? -20.787 -2.089 23.209 1.00 66.38 72 LEU A C 1
ATOM 590 O O . LEU A 1 72 ? -20.863 -2.669 24.296 1.00 66.38 72 LEU A O 1
ATOM 594 N N . THR A 1 73 ? -21.469 -0.982 22.936 1.00 67.62 73 THR A N 1
ATOM 595 C CA . THR A 1 73 ? -22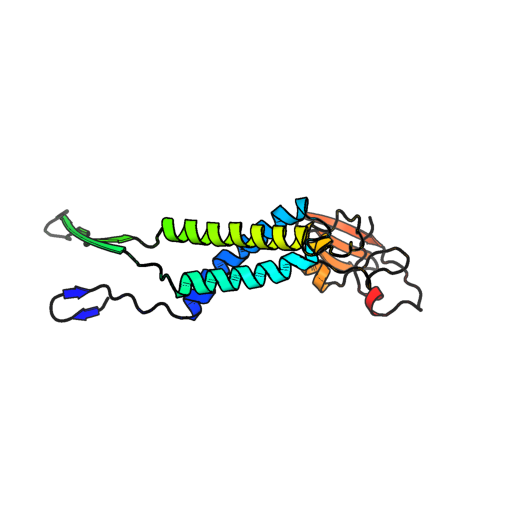.430 -0.412 23.880 1.00 67.62 73 THR A CA 1
ATOM 596 C C . THR A 1 73 ? -23.808 -0.960 23.538 1.00 67.62 73 THR A C 1
ATOM 598 O O . THR A 1 73 ? -24.335 -0.727 22.454 1.00 67.62 73 THR A O 1
ATOM 601 N N . ALA A 1 74 ? -24.406 -1.715 24.455 1.00 67.25 74 ALA A N 1
ATOM 602 C CA . ALA A 1 74 ? -25.784 -2.173 24.323 1.00 67.25 74 ALA A CA 1
ATOM 603 C C . ALA A 1 74 ? -26.656 -1.426 25.333 1.00 67.25 74 ALA A C 1
ATOM 605 O O . ALA A 1 74 ? -26.444 -1.544 26.541 1.00 67.25 74 ALA A O 1
ATOM 606 N N . GLN A 1 75 ? -27.642 -0.674 24.849 1.00 70.25 75 GLN A N 1
ATOM 607 C CA . GLN A 1 75 ? -28.656 -0.045 25.688 1.00 70.25 75 GLN A CA 1
ATOM 608 C C . GLN A 1 75 ? -29.946 -0.861 25.632 1.00 70.25 75 GLN A C 1
ATOM 610 O O . GLN A 1 75 ? -30.514 -1.108 24.571 1.00 70.25 75 GLN A O 1
ATOM 615 N N . ILE A 1 76 ? -30.424 -1.297 26.794 1.00 73.69 76 ILE A N 1
ATOM 616 C CA . ILE A 1 76 ? -31.669 -2.057 26.913 1.00 73.69 76 ILE A CA 1
ATOM 617 C C . ILE A 1 76 ? -32.795 -1.066 27.201 1.00 73.69 76 ILE A C 1
ATOM 619 O O . ILE A 1 76 ? -32.840 -0.480 28.278 1.00 73.69 76 ILE A O 1
ATOM 623 N N . ASN A 1 77 ? -33.720 -0.912 26.258 1.00 72.00 77 ASN A N 1
ATOM 624 C CA . ASN A 1 77 ? -34.961 -0.171 26.447 1.00 72.00 77 ASN A CA 1
ATOM 625 C C . ASN A 1 77 ? -36.105 -1.051 25.944 1.00 72.00 77 ASN A C 1
ATOM 627 O O . ASN A 1 77 ? -36.156 -1.370 24.757 1.00 72.00 77 ASN A O 1
ATOM 631 N N . ARG A 1 78 ? -36.964 -1.507 26.861 1.00 75.62 78 ARG A N 1
ATOM 632 C CA . ARG A 1 78 ? -38.065 -2.422 26.550 1.00 75.62 78 ARG A CA 1
ATOM 633 C C . ARG A 1 78 ? -39.340 -1.623 26.329 1.00 75.62 78 ARG A C 1
ATOM 635 O O . ARG A 1 78 ? -39.930 -1.138 27.287 1.00 75.62 78 ARG A O 1
ATOM 642 N N . GLN A 1 79 ? -39.770 -1.526 25.079 1.00 77.38 79 GLN A N 1
ATOM 643 C CA . GLN A 1 79 ? -41.054 -0.950 24.697 1.00 77.38 79 GLN A CA 1
ATOM 644 C C . GLN A 1 79 ? -41.825 -1.977 23.873 1.00 77.38 79 GLN A C 1
ATOM 646 O O . GLN A 1 79 ? -41.400 -2.359 22.784 1.00 77.38 79 GLN A O 1
ATOM 651 N N . CYS A 1 80 ? -42.942 -2.446 24.418 1.00 82.56 80 CYS A N 1
ATOM 652 C CA . CYS A 1 80 ? -43.849 -3.363 23.743 1.00 82.56 80 CYS A CA 1
ATOM 653 C C . CYS A 1 80 ? -45.105 -2.603 23.346 1.00 82.56 80 CYS A C 1
ATOM 655 O O . CYS A 1 80 ? -45.725 -1.954 24.186 1.00 82.56 80 CYS A O 1
ATOM 657 N N . ILE A 1 81 ? -45.472 -2.691 22.073 1.00 80.38 81 ILE A N 1
ATOM 658 C CA . ILE A 1 81 ? -46.700 -2.099 21.553 1.00 80.38 81 ILE A CA 1
ATOM 659 C C . ILE A 1 81 ? -47.598 -3.256 21.118 1.00 80.38 81 ILE A C 1
ATOM 661 O O . ILE A 1 81 ? -47.202 -4.095 20.303 1.00 80.38 81 ILE A O 1
ATOM 665 N N . ALA A 1 82 ? -48.799 -3.317 21.692 1.00 76.50 82 ALA A N 1
ATOM 666 C CA . ALA A 1 82 ? -49.843 -4.224 21.240 1.00 76.50 82 ALA A CA 1
ATOM 667 C C . ALA A 1 82 ? -50.436 -3.652 19.950 1.00 76.50 82 ALA A C 1
ATOM 669 O O . ALA A 1 82 ? -51.111 -2.626 19.982 1.00 76.50 82 ALA A O 1
ATOM 670 N N . LYS A 1 83 ? -50.106 -4.270 18.810 1.00 69.69 83 LYS A N 1
ATOM 671 C CA . LYS A 1 83 ? -50.641 -3.867 17.501 1.00 69.69 83 LYS A CA 1
ATOM 672 C C . LYS A 1 83 ? -51.976 -4.564 17.213 1.00 69.69 83 LYS A C 1
ATOM 674 O O . LYS A 1 83 ? -52.863 -3.923 16.676 1.00 69.69 83 LYS A O 1
ATOM 679 N N . ASP A 1 84 ? -52.100 -5.817 17.660 1.00 59.66 84 ASP A N 1
ATOM 680 C CA . ASP A 1 84 ? -53.336 -6.599 17.765 1.00 59.66 84 ASP A CA 1
ATOM 681 C C . ASP A 1 84 ? -53.172 -7.614 18.906 1.00 59.66 84 ASP A C 1
ATOM 683 O O . ASP A 1 84 ? -52.235 -8.419 18.886 1.00 59.66 84 ASP A O 1
ATOM 687 N N . MET A 1 85 ? -54.056 -7.567 19.910 1.00 60.34 85 MET A N 1
ATOM 688 C CA . MET A 1 85 ? -53.990 -8.429 21.107 1.00 60.34 85 MET A CA 1
ATOM 689 C C . MET A 1 85 ? -54.086 -9.927 20.778 1.00 60.34 85 MET A C 1
ATOM 691 O O . MET A 1 85 ? -53.550 -10.738 21.530 1.00 60.34 85 MET A O 1
ATOM 695 N N . ASP A 1 86 ? -54.682 -10.274 19.633 1.00 62.47 86 ASP A N 1
ATOM 696 C CA . ASP A 1 86 ? -54.940 -11.662 19.235 1.00 62.47 86 ASP A CA 1
ATOM 697 C C . ASP A 1 86 ? -53.869 -12.263 18.302 1.00 62.47 86 ASP A C 1
ATOM 699 O O . ASP A 1 86 ? -53.856 -13.476 18.102 1.00 62.47 86 ASP A O 1
ATOM 703 N N . TYR A 1 87 ? -52.942 -11.460 17.750 1.00 63.16 87 TYR A N 1
ATOM 704 C CA . TYR A 1 87 ? -52.006 -11.932 16.712 1.00 63.16 87 TYR A CA 1
ATOM 705 C C . TYR A 1 87 ? -50.514 -11.808 17.059 1.00 63.16 87 TYR A C 1
ATOM 707 O O . TYR A 1 87 ? -49.770 -12.741 16.755 1.00 63.16 87 TYR A O 1
ATOM 715 N N . ALA A 1 88 ? -50.044 -10.715 17.683 1.00 63.84 88 ALA A N 1
ATOM 716 C CA . ALA A 1 88 ? -48.651 -10.595 18.153 1.00 63.84 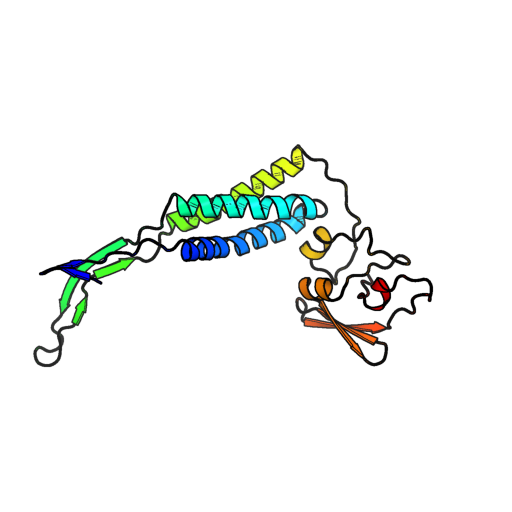88 ALA A CA 1
ATOM 717 C C . ALA A 1 88 ? -48.370 -9.298 18.940 1.00 63.84 88 ALA A C 1
ATOM 719 O O . ALA A 1 88 ? -48.841 -8.214 18.594 1.00 63.84 88 ALA A O 1
ATOM 720 N N . LEU A 1 89 ? -47.463 -9.387 19.921 1.00 76.62 89 LEU A N 1
ATOM 721 C CA . LEU A 1 89 ? -46.800 -8.236 20.546 1.00 76.62 89 LEU A CA 1
ATOM 722 C C . LEU A 1 89 ? -45.488 -7.928 19.812 1.00 76.62 89 LEU A C 1
ATOM 724 O O . LEU A 1 89 ? -44.627 -8.799 19.690 1.00 76.62 89 LEU A O 1
ATOM 728 N N . VAL A 1 90 ? -45.297 -6.680 19.372 1.00 78.19 90 VAL A N 1
ATOM 729 C CA . VAL A 1 90 ? -44.004 -6.217 18.845 1.00 78.19 90 VAL A CA 1
ATOM 730 C C . VAL A 1 90 ? -43.264 -5.505 19.970 1.00 78.19 90 VAL A C 1
ATOM 732 O O . VAL A 1 90 ? -43.672 -4.432 20.416 1.00 78.19 90 VAL A O 1
ATOM 735 N N . CYS A 1 91 ? -42.179 -6.116 20.444 1.00 75.38 91 CYS A N 1
ATOM 736 C CA . CYS A 1 91 ? -41.339 -5.564 21.501 1.00 75.38 91 CYS A CA 1
ATOM 737 C C . CYS A 1 91 ? -39.981 -5.136 20.946 1.00 75.38 91 CYS A C 1
ATOM 739 O O . CYS A 1 91 ? -39.195 -5.972 20.502 1.00 75.38 91 CYS A O 1
ATOM 741 N N . ASN A 1 92 ? -39.665 -3.847 21.061 1.00 76.00 92 ASN A N 1
ATOM 742 C CA . ASN A 1 92 ? -38.286 -3.380 20.988 1.00 76.00 92 ASN A CA 1
ATOM 743 C C . ASN A 1 92 ? -37.646 -3.615 22.352 1.00 76.00 92 ASN A C 1
ATOM 745 O O . ASN A 1 92 ? -38.110 -3.062 23.343 1.00 76.00 92 ASN A O 1
ATOM 749 N N . SER A 1 93 ? -36.624 -4.471 22.425 1.00 73.50 93 SER A N 1
ATOM 750 C CA . SER A 1 93 ? -35.974 -4.823 23.699 1.00 73.50 93 SER A CA 1
ATOM 751 C C . SER A 1 93 ? -34.686 -4.038 23.974 1.00 73.50 93 SER A C 1
ATOM 753 O O . SER A 1 93 ? -34.167 -4.114 25.090 1.00 73.50 93 SER A O 1
ATOM 755 N N . GLY A 1 94 ? -34.145 -3.319 22.992 1.00 73.00 94 GLY A N 1
ATOM 756 C CA . GLY A 1 94 ? -32.925 -2.531 23.140 1.00 73.00 94 GLY A CA 1
ATOM 757 C C . GLY A 1 94 ? -32.291 -2.152 21.808 1.00 73.00 94 GLY A C 1
ATOM 758 O O . GLY A 1 94 ? -32.638 -2.704 20.766 1.00 73.00 94 GLY A O 1
ATOM 759 N N . VAL A 1 95 ? -31.351 -1.214 21.874 1.00 75.06 95 VAL A N 1
ATOM 760 C CA . VAL A 1 95 ? -30.513 -0.768 20.761 1.00 75.06 95 VAL A CA 1
ATOM 761 C C . VAL A 1 95 ? -29.084 -1.213 21.050 1.00 75.06 95 VAL A C 1
ATOM 763 O O . VAL A 1 95 ? -28.553 -0.981 22.138 1.00 75.06 95 VAL A O 1
ATOM 766 N N . VAL A 1 96 ? -28.467 -1.889 20.085 1.00 72.69 96 VAL A N 1
ATOM 767 C CA . VAL A 1 96 ? -27.054 -2.267 20.151 1.00 72.69 96 VAL A CA 1
ATOM 768 C C . VAL A 1 96 ? -26.292 -1.340 19.220 1.00 72.69 96 VAL A C 1
ATOM 770 O O . VAL A 1 96 ? -26.480 -1.394 18.006 1.00 72.69 96 VAL A O 1
ATOM 773 N N . GLU A 1 97 ? -25.438 -0.493 19.785 1.00 76.00 97 GLU A N 1
ATOM 774 C CA . GLU A 1 97 ? -24.549 0.365 19.012 1.00 76.00 97 GLU A CA 1
ATOM 775 C C . GLU A 1 97 ? -23.260 -0.400 18.706 1.00 76.00 97 GLU A C 1
ATOM 777 O O . GLU A 1 97 ? -22.455 -0.715 19.588 1.00 76.00 97 GLU A O 1
ATOM 782 N N . ILE A 1 98 ? -23.088 -0.739 17.428 1.00 72.75 98 ILE A N 1
ATOM 783 C CA . ILE A 1 98 ? -21.902 -1.425 16.920 1.00 72.75 98 ILE A CA 1
ATOM 784 C C . ILE A 1 98 ? -20.929 -0.360 16.414 1.00 72.75 98 ILE A C 1
ATOM 786 O O . ILE A 1 98 ? -21.092 0.177 15.322 1.00 72.75 98 ILE A O 1
ATOM 790 N N . GLY A 1 99 ? -19.898 -0.084 17.212 1.00 71.25 99 GLY A N 1
ATOM 791 C CA . GLY A 1 99 ? -18.773 0.762 16.818 1.00 71.25 99 GLY A CA 1
ATOM 792 C C . GLY A 1 99 ? -18.706 2.099 17.550 1.00 71.25 99 GLY A C 1
ATOM 793 O O . GLY A 1 99 ? -19.699 2.647 18.013 1.00 71.25 99 GLY A O 1
ATOM 794 N N . ASN A 1 100 ? -17.486 2.623 17.657 1.00 82.38 100 ASN A N 1
ATOM 795 C CA . ASN A 1 100 ? -17.197 3.897 18.297 1.00 82.38 100 ASN A CA 1
ATOM 796 C C . ASN A 1 100 ? -16.482 4.811 17.293 1.00 82.38 100 ASN A C 1
ATOM 798 O O . ASN A 1 100 ? -15.331 4.560 16.928 1.00 82.38 100 ASN A O 1
ATOM 802 N N . MET A 1 101 ? -17.160 5.879 16.860 1.00 85.69 101 MET A N 1
ATOM 803 C CA . MET A 1 101 ? -16.608 6.841 15.895 1.00 85.69 101 MET A CA 1
ATOM 804 C C . MET A 1 101 ? -15.329 7.499 16.406 1.00 85.69 101 MET A C 1
ATOM 806 O O . MET A 1 101 ? -14.388 7.702 15.645 1.00 85.69 101 MET A O 1
ATOM 810 N N . THR A 1 102 ? -15.248 7.760 17.707 1.00 88.25 102 THR A N 1
ATOM 811 C CA . THR A 1 102 ? -14.060 8.328 18.342 1.00 88.25 102 THR A CA 1
ATOM 812 C C . THR A 1 102 ? -12.870 7.385 18.194 1.00 88.25 102 THR A C 1
ATOM 814 O O . THR A 1 102 ? -11.793 7.815 17.793 1.00 88.25 102 THR A O 1
ATOM 817 N N . PHE A 1 103 ? -13.058 6.084 18.435 1.00 86.69 103 PHE A N 1
ATOM 818 C CA . PHE A 1 103 ? -11.995 5.091 18.251 1.00 86.69 103 PHE A CA 1
ATOM 819 C C . PHE A 1 103 ? -11.526 5.006 16.794 1.00 86.69 103 PHE A C 1
ATOM 821 O O . PHE A 1 103 ? -10.321 4.940 16.539 1.00 86.69 103 PHE A O 1
ATOM 828 N N . LEU A 1 104 ? -12.462 5.044 15.842 1.00 88.19 104 LEU A N 1
ATOM 829 C CA . LEU A 1 104 ? -12.148 5.040 14.413 1.00 88.19 104 LEU A CA 1
ATOM 830 C C . LEU A 1 104 ? -11.329 6.278 14.032 1.00 88.19 104 LEU A C 1
ATOM 832 O O . LEU A 1 104 ? -10.264 6.141 13.434 1.00 88.19 104 LEU A O 1
ATOM 836 N N . LEU A 1 105 ? -11.773 7.469 14.443 1.00 91.25 105 LEU A N 1
ATOM 837 C CA . LEU A 1 105 ? -11.071 8.728 14.186 1.00 91.25 105 LEU A CA 1
ATOM 838 C C . LEU A 1 105 ? -9.666 8.740 14.795 1.00 91.25 105 LEU A C 1
ATOM 840 O O . LEU A 1 105 ? -8.720 9.131 14.116 1.00 91.25 105 LEU A O 1
ATOM 844 N N . PHE A 1 106 ? -9.499 8.262 16.033 1.00 92.25 106 PHE A N 1
ATOM 845 C CA . PHE A 1 106 ? -8.173 8.133 16.646 1.00 92.25 106 PHE A CA 1
ATOM 846 C C . PHE A 1 106 ? -7.282 7.152 15.885 1.00 92.25 106 PHE A C 1
ATOM 848 O O . PHE A 1 106 ? -6.112 7.448 15.665 1.00 92.25 106 PHE A O 1
ATOM 855 N N . SER A 1 107 ? -7.822 6.019 15.438 1.00 90.75 107 SER A N 1
ATOM 856 C CA . SER A 1 107 ? -7.055 5.025 14.678 1.00 90.75 107 SER A CA 1
ATOM 857 C C . SER A 1 107 ? -6.583 5.590 13.333 1.00 90.75 107 SER A C 1
ATOM 859 O O . SER A 1 107 ? -5.410 5.469 12.986 1.00 90.75 107 SER A O 1
ATOM 861 N N . VAL A 1 108 ? -7.463 6.294 12.614 1.00 92.12 108 VAL A N 1
ATOM 862 C CA . VAL A 1 108 ? -7.133 7.000 11.363 1.00 92.12 108 VAL A CA 1
ATOM 863 C C . VAL A 1 108 ? -6.104 8.107 11.603 1.00 92.12 108 VAL A C 1
ATOM 865 O O . VAL A 1 108 ? -5.143 8.234 10.843 1.00 92.12 108 VAL A O 1
ATOM 868 N N . ALA A 1 109 ? -6.261 8.882 12.679 1.00 93.88 109 ALA A N 1
ATOM 869 C CA . ALA A 1 109 ? -5.307 9.917 13.059 1.00 93.88 109 ALA A CA 1
ATOM 870 C C . ALA A 1 109 ? -3.924 9.320 13.358 1.00 93.88 109 ALA A C 1
ATOM 872 O O . ALA A 1 109 ? -2.924 9.839 12.867 1.00 93.88 109 ALA A O 1
ATOM 873 N N . ILE A 1 110 ? -3.852 8.204 14.092 1.00 92.19 110 ILE A N 1
ATOM 874 C CA . ILE A 1 110 ? -2.596 7.490 14.358 1.00 92.19 110 ILE A CA 1
ATOM 875 C C . ILE A 1 110 ? -1.929 7.086 13.042 1.00 92.19 110 ILE A C 1
ATOM 877 O O . ILE A 1 110 ? -0.743 7.375 12.873 1.00 92.19 110 ILE A O 1
ATOM 881 N N . CYS A 1 111 ? -2.662 6.494 12.090 1.00 92.81 111 CYS A N 1
ATOM 882 C CA . CYS A 1 111 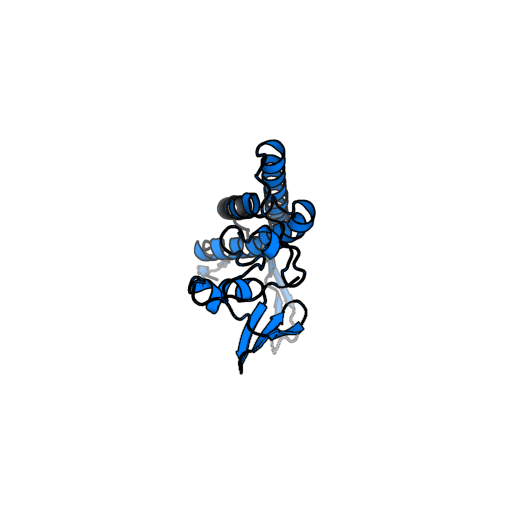? -2.125 6.176 10.761 1.00 92.81 111 CYS A CA 1
ATOM 883 C C . CYS A 1 111 ? -1.548 7.423 10.079 1.00 92.81 111 CYS A C 1
ATOM 885 O O . CYS A 1 111 ? -0.402 7.418 9.643 1.00 92.81 111 CYS A O 1
ATOM 887 N N . PHE A 1 112 ? -2.312 8.514 10.034 1.00 93.62 112 PHE A N 1
ATOM 888 C CA . PHE A 1 112 ? -1.896 9.747 9.370 1.00 93.62 112 PHE A CA 1
ATOM 889 C C . PHE A 1 112 ? -0.635 10.361 9.994 1.00 93.62 112 PHE A C 1
ATOM 891 O O . PHE A 1 112 ? 0.357 10.599 9.303 1.00 93.62 112 PHE A O 1
ATOM 898 N N . PHE A 1 113 ? -0.638 10.577 11.311 1.00 94.00 113 PHE A N 1
ATOM 899 C CA . PHE A 1 113 ? 0.486 11.200 12.007 1.00 94.00 113 PHE A CA 1
ATOM 900 C C . PHE A 1 113 ? 1.734 10.325 11.987 1.00 94.00 113 PHE A C 1
ATOM 902 O O . PHE A 1 113 ? 2.825 10.845 11.778 1.00 94.00 113 PHE A O 1
ATOM 909 N N . SER A 1 114 ? 1.593 9.011 12.162 1.00 92.19 114 SER A N 1
ATOM 910 C CA . SER A 1 114 ? 2.739 8.098 12.129 1.00 92.19 114 SER A CA 1
ATOM 911 C C . SER A 1 114 ? 3.394 8.034 10.746 1.00 92.19 114 SER A C 1
ATOM 913 O O . SER A 1 114 ? 4.622 8.019 10.654 1.00 92.19 114 SER A O 1
ATOM 915 N N . VAL A 1 115 ? 2.613 8.089 9.661 1.00 90.62 115 VAL A N 1
ATOM 916 C CA . VAL A 1 115 ? 3.171 8.190 8.304 1.00 90.62 115 VAL A CA 1
ATOM 917 C C . VAL A 1 115 ? 3.928 9.506 8.120 1.00 90.62 115 VAL A C 1
ATOM 919 O O . VAL A 1 115 ? 5.068 9.510 7.648 1.00 90.62 115 VAL A O 1
ATOM 922 N N . LEU A 1 116 ? 3.334 10.626 8.540 1.00 89.69 116 LEU A N 1
ATOM 923 C CA . LEU A 1 116 ? 3.957 11.943 8.410 1.00 89.69 116 LEU A CA 1
ATOM 924 C C . LEU A 1 116 ? 5.241 12.089 9.230 1.00 89.69 116 LEU A C 1
ATOM 926 O O . LEU A 1 116 ? 6.206 12.670 8.732 1.00 89.69 116 LEU A O 1
ATOM 930 N N . THR A 1 117 ? 5.283 11.575 10.462 1.00 90.19 117 THR A N 1
ATOM 931 C CA . THR A 1 117 ? 6.480 11.667 11.312 1.00 90.19 117 THR A CA 1
ATOM 932 C C . THR A 1 117 ? 7.624 10.834 10.757 1.00 90.19 117 THR A C 1
ATOM 934 O O . THR A 1 117 ? 8.749 11.328 10.716 1.00 90.19 117 THR A O 1
ATOM 937 N N . ILE A 1 118 ? 7.356 9.620 10.265 1.00 88.25 118 ILE A N 1
ATOM 938 C CA . ILE A 1 118 ? 8.378 8.767 9.642 1.00 88.25 118 ILE A CA 1
ATOM 939 C C . ILE A 1 118 ? 8.905 9.417 8.360 1.00 88.25 118 ILE A C 1
ATOM 941 O O . ILE A 1 118 ? 10.115 9.469 8.150 1.00 88.25 118 ILE A O 1
ATOM 945 N N . MET A 1 119 ? 8.019 9.975 7.533 1.00 84.94 119 MET A N 1
ATOM 946 C CA . MET A 1 119 ? 8.409 10.701 6.323 1.00 84.94 119 MET A CA 1
ATOM 947 C C . MET A 1 119 ? 9.254 11.941 6.648 1.00 84.94 119 MET A C 1
ATOM 949 O O . MET A 1 119 ? 10.270 12.191 5.998 1.00 84.94 119 MET A O 1
ATOM 953 N N . ALA A 1 120 ? 8.850 12.734 7.643 1.00 86.62 120 ALA A N 1
ATOM 954 C CA . ALA A 1 120 ? 9.614 13.896 8.082 1.00 86.62 120 ALA A CA 1
ATOM 955 C C . ALA A 1 120 ? 10.986 13.472 8.621 1.00 86.62 120 ALA A C 1
ATOM 957 O O . ALA A 1 120 ? 12.002 14.041 8.227 1.00 86.62 120 ALA A O 1
ATOM 958 N N . PHE A 1 121 ? 11.031 12.435 9.457 1.00 87.62 121 PHE A N 1
ATOM 959 C CA . PHE A 1 121 ? 12.270 11.888 9.998 1.00 87.62 121 PHE A CA 1
ATOM 960 C C . PHE A 1 121 ? 13.222 11.440 8.886 1.00 87.62 121 PHE A C 1
ATOM 962 O O . PHE A 1 121 ? 14.372 11.875 8.862 1.00 87.62 121 PHE A O 1
ATOM 969 N N . ASP A 1 122 ? 12.736 10.665 7.914 1.00 83.38 122 ASP A N 1
ATOM 970 C CA . ASP A 1 122 ? 13.531 10.259 6.751 1.00 83.38 122 ASP A CA 1
ATOM 971 C C . ASP A 1 122 ? 14.022 11.485 5.967 1.00 83.38 122 ASP A C 1
ATOM 973 O O . ASP A 1 122 ? 15.196 11.574 5.617 1.00 83.38 122 ASP A O 1
ATOM 977 N N . LYS A 1 123 ? 13.169 12.506 5.788 1.00 79.56 123 LYS A N 1
ATOM 978 C CA . LYS A 1 123 ? 13.527 13.740 5.075 1.00 79.56 123 LYS A CA 1
ATOM 979 C C . LYS A 1 123 ? 14.663 14.522 5.736 1.00 79.56 123 LYS A C 1
ATOM 981 O O . LYS A 1 123 ? 15.490 15.067 4.996 1.00 79.56 123 LYS A O 1
ATOM 986 N N . TYR A 1 124 ? 14.663 14.625 7.065 1.00 82.88 124 TYR A N 1
ATOM 987 C CA . TYR A 1 124 ? 15.621 15.433 7.828 1.00 82.88 124 TYR A CA 1
ATOM 988 C C . TYR A 1 124 ? 16.888 14.666 8.215 1.00 82.88 124 TYR A C 1
ATOM 990 O O . TYR A 1 124 ? 17.956 15.272 8.274 1.00 82.88 124 TYR A O 1
ATOM 998 N N . VAL A 1 125 ? 16.791 13.356 8.451 1.00 81.06 125 VAL A N 1
ATOM 999 C CA . VAL A 1 125 ? 17.901 12.544 8.973 1.00 81.06 125 VAL A CA 1
ATOM 1000 C C . VAL A 1 125 ? 18.618 11.774 7.868 1.00 81.06 125 VAL A C 1
ATOM 1002 O O . VAL A 1 125 ? 19.849 11.726 7.859 1.00 81.06 125 VAL A O 1
ATOM 1005 N N . TRP A 1 126 ? 17.889 11.216 6.895 1.00 68.81 126 TRP A N 1
ATOM 1006 C CA . TRP A 1 126 ? 18.484 10.437 5.811 1.00 68.81 126 TRP A CA 1
ATOM 1007 C C . TRP A 1 126 ? 18.489 11.203 4.484 1.00 68.81 126 TRP A C 1
ATOM 1009 O O . TRP A 1 126 ? 17.479 11.415 3.813 1.00 68.81 126 TRP A O 1
ATOM 1019 N N . LYS A 1 127 ? 19.689 11.563 4.015 1.00 62.97 127 LYS A N 1
ATOM 1020 C CA . LYS A 1 127 ? 19.898 11.930 2.608 1.00 62.97 127 LYS A CA 1
ATOM 1021 C C . LYS A 1 127 ? 19.895 10.653 1.765 1.00 62.97 127 LYS A C 1
ATOM 1023 O O . LYS A 1 127 ? 20.949 10.133 1.417 1.00 62.97 127 LYS A O 1
ATOM 1028 N N . SER A 1 128 ? 18.703 10.129 1.485 1.00 62.09 128 SER A N 1
ATOM 1029 C CA . SER A 1 128 ? 18.550 8.962 0.614 1.00 62.09 128 SER A CA 1
ATOM 1030 C C . SER A 1 128 ? 19.107 9.249 -0.787 1.00 62.09 128 SER A C 1
ATOM 1032 O O . SER A 1 128 ? 18.929 10.353 -1.319 1.00 62.09 128 SER A O 1
ATOM 1034 N N . LYS A 1 129 ? 19.819 8.266 -1.354 1.00 59.91 129 LYS A N 1
ATOM 1035 C CA . LYS A 1 129 ? 20.369 8.327 -2.715 1.00 59.91 129 LYS A CA 1
ATOM 1036 C C . LYS A 1 129 ? 19.216 8.422 -3.714 1.00 59.91 129 LYS A C 1
ATOM 1038 O O . LYS A 1 129 ? 18.220 7.717 -3.584 1.00 59.91 129 LYS A O 1
ATOM 1043 N N . GLN A 1 130 ? 19.352 9.304 -4.700 1.00 58.06 130 GLN A N 1
ATOM 1044 C CA . GLN A 1 130 ? 18.385 9.409 -5.790 1.00 58.06 130 GLN A CA 1
ATOM 1045 C C . GLN A 1 130 ? 18.417 8.120 -6.617 1.00 58.06 130 GLN A C 1
ATOM 1047 O O . GLN A 1 130 ? 19.484 7.708 -7.068 1.00 58.06 130 GLN A O 1
ATOM 1052 N N . THR A 1 131 ? 17.259 7.485 -6.786 1.00 63.41 131 THR A N 1
ATOM 1053 C CA . THR A 1 131 ? 17.078 6.374 -7.724 1.00 63.41 131 THR A CA 1
ATOM 1054 C C . THR A 1 131 ? 16.966 6.899 -9.159 1.00 63.41 131 THR A C 1
ATOM 1056 O O . THR A 1 131 ? 16.784 8.098 -9.391 1.00 63.41 131 THR A O 1
ATOM 1059 N N . ILE A 1 132 ? 17.125 6.007 -10.138 1.00 62.72 132 ILE A N 1
ATOM 1060 C CA . ILE A 1 132 ? 17.030 6.338 -11.564 1.00 62.72 132 ILE A CA 1
ATOM 1061 C C . ILE A 1 132 ? 15.579 6.725 -11.892 1.00 62.72 132 ILE A C 1
ATOM 1063 O O . ILE A 1 132 ? 14.651 5.953 -11.654 1.00 62.72 132 ILE A O 1
ATOM 1067 N N . ASP A 1 133 ? 15.374 7.923 -12.447 1.00 67.31 133 ASP A N 1
ATOM 1068 C CA . ASP A 1 133 ? 14.044 8.421 -12.811 1.00 67.31 133 ASP A CA 1
ATOM 1069 C C . ASP A 1 133 ? 13.584 7.826 -14.153 1.00 67.31 133 ASP A C 1
ATOM 1071 O O . ASP A 1 133 ? 13.902 8.350 -15.221 1.00 67.31 133 ASP A O 1
ATOM 1075 N N . CYS A 1 134 ? 12.809 6.739 -14.111 1.00 66.19 134 CYS A N 1
ATOM 1076 C CA . CYS A 1 134 ? 12.120 6.219 -15.296 1.00 66.19 134 CYS A CA 1
ATOM 1077 C C . CYS A 1 134 ? 11.022 7.193 -15.735 1.00 66.19 134 CYS A C 1
ATOM 1079 O O . CYS A 1 134 ? 9.986 7.320 -15.075 1.00 66.19 134 CYS A O 1
ATOM 1081 N N . ARG A 1 135 ? 11.200 7.893 -16.856 1.00 66.75 135 ARG A N 1
ATOM 1082 C CA . ARG A 1 135 ? 10.150 8.733 -17.454 1.00 66.75 135 ARG A CA 1
ATOM 1083 C C . ARG A 1 135 ? 9.150 7.865 -18.216 1.00 66.75 135 ARG A C 1
ATOM 1085 O O . ARG A 1 135 ? 9.134 7.885 -19.427 1.00 66.75 135 ARG A O 1
ATOM 1092 N N . SER A 1 136 ? 8.327 7.110 -17.490 1.00 71.25 136 SER A N 1
ATOM 1093 C CA . SER A 1 136 ? 7.218 6.360 -18.080 1.00 71.25 136 SER A CA 1
ATOM 1094 C C . SER A 1 136 ? 5.881 6.774 -17.468 1.00 71.25 136 SER A C 1
ATOM 1096 O O . SER A 1 136 ? 5.720 6.801 -16.248 1.00 71.25 136 SER A O 1
ATOM 1098 N N . LEU A 1 137 ? 4.932 7.099 -18.335 1.00 72.94 137 LEU A N 1
ATOM 1099 C CA . LEU A 1 137 ? 3.514 7.340 -18.128 1.00 72.94 137 LEU A CA 1
ATOM 1100 C C . LEU A 1 137 ? 2.748 6.014 -18.067 1.00 72.94 137 LEU A C 1
ATOM 1102 O O . LEU A 1 137 ? 1.665 5.983 -17.485 1.00 72.94 137 LEU A O 1
ATOM 1106 N N . LEU A 1 138 ? 3.270 4.930 -18.650 1.00 76.81 138 LEU A N 1
ATOM 1107 C CA . LEU A 1 138 ? 2.728 3.571 -18.547 1.00 76.81 138 LEU A CA 1
ATOM 1108 C C . LEU A 1 138 ? 2.708 3.081 -17.089 1.00 76.81 138 LEU A C 1
ATOM 1110 O O . LEU A 1 138 ? 1.793 2.368 -16.686 1.00 76.81 138 LEU A O 1
ATOM 1114 N N . LEU A 1 139 ? 3.689 3.493 -16.280 1.00 80.62 139 LEU A N 1
ATOM 1115 C CA . LEU A 1 139 ? 3.739 3.171 -14.855 1.00 80.62 139 LEU A CA 1
ATOM 1116 C C . LEU A 1 139 ? 2.991 4.204 -14.012 1.00 80.62 139 LEU A C 1
ATOM 1118 O O . LEU A 1 139 ? 3.124 5.413 -14.178 1.00 80.62 139 LEU A O 1
ATOM 1122 N N . SER A 1 140 ? 2.252 3.718 -13.017 1.00 77.75 140 SER A N 1
ATOM 1123 C CA . SER A 1 140 ? 1.706 4.581 -11.965 1.00 77.75 140 SER A CA 1
ATOM 1124 C C . SER A 1 140 ? 2.819 5.168 -11.090 1.00 77.75 140 SER A C 1
ATOM 1126 O O . SER A 1 140 ? 3.827 4.499 -10.865 1.00 77.75 140 SER A O 1
ATOM 1128 N N . ALA A 1 141 ? 2.596 6.349 -10.506 1.00 75.38 141 ALA A N 1
ATOM 1129 C CA . ALA A 1 141 ? 3.539 7.015 -9.600 1.00 75.38 141 ALA A CA 1
ATOM 1130 C C . ALA A 1 141 ? 4.187 6.100 -8.529 1.00 75.38 141 ALA A C 1
ATOM 1132 O O . ALA A 1 141 ? 5.416 6.098 -8.443 1.00 75.38 141 ALA A O 1
ATOM 1133 N N . PRO A 1 142 ? 3.449 5.265 -7.769 1.00 74.06 142 PRO A N 1
ATOM 1134 C CA . PRO A 1 142 ? 4.063 4.412 -6.751 1.00 74.06 142 PRO A CA 1
ATOM 1135 C C . PRO A 1 142 ? 4.913 3.305 -7.380 1.00 74.06 142 PRO A C 1
ATOM 1137 O O . PRO A 1 142 ? 6.001 3.022 -6.896 1.00 74.06 142 PRO A O 1
ATOM 1140 N N . ALA A 1 143 ? 4.484 2.733 -8.509 1.00 78.88 143 ALA A N 1
ATOM 1141 C CA . ALA A 1 143 ? 5.281 1.757 -9.252 1.00 78.88 143 ALA A CA 1
ATOM 1142 C C . ALA A 1 143 ? 6.616 2.357 -9.710 1.00 78.88 143 ALA A C 1
ATOM 1144 O O . ALA A 1 143 ? 7.662 1.737 -9.562 1.00 78.88 143 ALA A O 1
ATOM 1145 N N . LYS A 1 144 ? 6.590 3.593 -10.209 1.00 79.25 144 LYS A N 1
ATOM 1146 C CA . LYS A 1 144 ? 7.783 4.305 -10.664 1.00 79.25 144 LYS A CA 1
ATOM 1147 C C . LYS A 1 144 ? 8.789 4.569 -9.539 1.00 79.25 144 LYS A C 1
ATOM 1149 O O . LYS A 1 144 ? 9.988 4.509 -9.783 1.00 79.25 144 LYS A O 1
ATOM 1154 N N . TYR A 1 145 ? 8.315 4.888 -8.336 1.00 76.19 145 TYR A N 1
ATOM 1155 C CA . TYR A 1 145 ? 9.193 5.270 -7.226 1.00 76.19 145 TYR A CA 1
ATOM 1156 C C . TYR A 1 145 ? 9.553 4.129 -6.274 1.00 76.19 145 TYR A C 1
ATOM 1158 O O . TYR A 1 145 ? 10.500 4.284 -5.509 1.00 76.19 145 TYR A O 1
ATOM 1166 N N . ILE A 1 146 ? 8.813 3.018 -6.294 1.00 78.69 146 ILE A N 1
ATOM 1167 C CA . ILE A 1 146 ? 9.074 1.843 -5.450 1.00 78.69 146 ILE A CA 1
ATOM 1168 C C . ILE A 1 146 ? 9.915 0.799 -6.189 1.00 78.69 146 ILE A C 1
ATOM 1170 O O . ILE A 1 146 ? 10.714 0.116 -5.551 1.00 78.69 146 ILE A O 1
ATOM 1174 N N . LEU A 1 147 ? 9.748 0.660 -7.509 1.00 80.44 147 LEU A N 1
ATOM 1175 C CA . LEU A 1 147 ? 10.512 -0.316 -8.279 1.00 80.44 147 LEU A CA 1
ATOM 1176 C C . LEU A 1 147 ? 11.967 0.112 -8.447 1.00 80.44 147 LEU A C 1
ATOM 1178 O O . LEU A 1 147 ? 12.268 1.263 -8.764 1.00 80.44 147 LEU A O 1
ATOM 1182 N N . ASP A 1 148 ? 12.857 -0.859 -8.266 1.00 79.88 148 ASP A N 1
ATOM 1183 C CA . ASP A 1 148 ? 14.272 -0.699 -8.548 1.00 79.88 148 ASP A CA 1
ATOM 1184 C C . ASP A 1 148 ? 14.574 -1.117 -9.991 1.00 79.88 148 ASP A C 1
ATOM 1186 O O . ASP A 1 148 ? 14.418 -2.279 -10.377 1.00 79.88 148 ASP A O 1
ATOM 1190 N N . PHE A 1 149 ? 15.014 -0.143 -10.783 1.00 80.50 149 PHE A N 1
ATOM 1191 C CA . PHE A 1 149 ? 15.371 -0.328 -12.182 1.00 80.50 149 PHE A CA 1
ATOM 1192 C C . PHE A 1 149 ? 16.874 -0.501 -12.409 1.00 80.50 149 PHE A C 1
ATOM 1194 O O . PHE A 1 149 ? 17.261 -0.757 -13.546 1.00 80.50 149 PHE A O 1
ATOM 1201 N N . GLU A 1 150 ? 17.725 -0.402 -11.378 1.00 78.75 150 GLU A N 1
ATOM 1202 C CA . GLU A 1 150 ? 19.194 -0.388 -11.523 1.00 78.75 150 GLU A CA 1
ATOM 1203 C C . GLU A 1 150 ? 19.720 -1.585 -12.331 1.00 78.75 150 GLU A C 1
ATOM 1205 O O . GLU A 1 150 ? 20.570 -1.438 -13.206 1.00 78.75 150 GLU A O 1
ATOM 1210 N N . HIS A 1 151 ? 19.140 -2.767 -12.116 1.00 80.94 151 HIS A N 1
ATOM 1211 C CA . HIS A 1 151 ? 19.539 -4.017 -12.775 1.00 80.94 151 HIS A CA 1
ATOM 1212 C C . HIS A 1 151 ? 18.657 -4.409 -13.972 1.00 80.94 151 HIS A C 1
ATOM 1214 O O . HIS A 1 151 ? 18.864 -5.465 -14.585 1.00 80.94 151 HIS A O 1
ATOM 1220 N N . TRP A 1 152 ? 17.670 -3.573 -14.291 1.00 84.81 152 TRP A N 1
ATOM 1221 C CA . TRP A 1 152 ? 16.619 -3.817 -15.277 1.00 84.81 152 TRP A CA 1
ATOM 1222 C C . TRP A 1 152 ? 16.703 -2.880 -16.492 1.00 84.81 152 TRP A C 1
ATOM 1224 O O . TRP A 1 152 ? 15.758 -2.776 -17.272 1.00 84.81 152 TRP A O 1
ATOM 1234 N N . VAL A 1 153 ? 17.857 -2.240 -16.689 1.00 84.94 153 VAL A N 1
ATOM 1235 C CA . VAL A 1 153 ? 18.171 -1.459 -17.890 1.00 84.94 153 VAL A CA 1
ATOM 1236 C C . VAL A 1 153 ? 19.002 -2.306 -18.848 1.00 84.94 153 VAL A C 1
ATOM 1238 O O . VAL A 1 153 ? 20.024 -2.874 -18.461 1.00 84.94 153 VAL A O 1
ATOM 1241 N N . TYR A 1 154 ? 18.585 -2.383 -20.109 1.00 83.00 154 TYR A N 1
ATOM 1242 C CA . TYR A 1 154 ? 19.381 -2.975 -21.183 1.00 83.00 154 TYR A CA 1
ATOM 1243 C C . TYR A 1 154 ? 19.211 -2.142 -22.451 1.00 83.00 154 TYR A C 1
ATOM 1245 O O . TYR A 1 154 ? 18.085 -1.842 -22.835 1.00 83.00 154 TYR A O 1
ATOM 1253 N N . ASP A 1 155 ? 20.320 -1.760 -23.086 1.00 80.94 155 ASP A N 1
ATOM 1254 C CA . ASP A 1 155 ? 20.314 -0.952 -24.315 1.00 80.94 155 ASP A CA 1
ATOM 1255 C C . ASP A 1 155 ? 19.486 0.350 -24.191 1.00 80.94 155 ASP A C 1
ATOM 1257 O O . ASP A 1 155 ? 18.659 0.672 -25.038 1.00 80.94 155 ASP A O 1
ATOM 1261 N N . ASN A 1 156 ? 19.648 1.072 -23.070 1.00 80.38 156 ASN A N 1
ATOM 1262 C CA . ASN A 1 156 ? 18.878 2.278 -22.704 1.00 80.38 156 ASN A CA 1
ATOM 1263 C C . ASN A 1 156 ? 17.348 2.103 -22.618 1.00 80.38 156 ASN A C 1
ATOM 1265 O O . ASN A 1 156 ? 16.625 3.092 -22.509 1.00 80.38 156 ASN A O 1
ATOM 1269 N N . VAL A 1 157 ? 16.848 0.868 -22.606 1.00 83.75 157 VAL A N 1
ATOM 1270 C CA . VAL A 1 157 ? 15.430 0.554 -22.408 1.00 83.75 157 VAL A CA 1
ATOM 1271 C C . VAL A 1 157 ? 15.238 -0.047 -21.020 1.00 83.75 157 VAL A C 1
ATOM 1273 O O . VAL A 1 157 ? 15.999 -0.918 -20.586 1.00 83.75 157 VAL A O 1
ATOM 1276 N N . PHE A 1 158 ? 14.207 0.419 -20.318 1.00 86.88 158 PHE A N 1
ATOM 1277 C CA . PHE A 1 158 ? 13.793 -0.147 -19.041 1.00 86.88 158 PHE A CA 1
ATOM 1278 C C . PHE A 1 158 ? 12.913 -1.373 -19.276 1.00 86.88 158 PHE A C 1
ATOM 1280 O O . PHE A 1 158 ? 11.983 -1.348 -20.084 1.00 86.88 158 PHE A O 1
ATOM 1287 N N . TYR A 1 159 ? 13.199 -2.450 -18.555 1.00 87.56 159 TYR A N 1
ATOM 1288 C CA . TYR A 1 159 ? 12.455 -3.700 -18.626 1.00 87.56 159 TYR A CA 1
ATOM 1289 C C . TYR A 1 159 ? 11.829 -4.017 -17.277 1.00 87.56 159 TYR A C 1
ATOM 1291 O O . TYR A 1 159 ? 12.405 -3.737 -16.235 1.00 87.56 159 TYR A O 1
ATOM 1299 N N . VAL A 1 160 ? 10.663 -4.651 -17.283 1.00 89.69 160 VAL A N 1
ATOM 1300 C CA . VAL A 1 160 ? 10.044 -5.175 -16.058 1.00 89.69 160 VAL A CA 1
ATOM 1301 C C . VAL A 1 160 ? 9.582 -6.600 -16.305 1.00 89.69 160 VAL A C 1
ATOM 1303 O O . VAL A 1 160 ? 9.103 -6.932 -17.390 1.00 89.69 160 VAL A O 1
ATOM 1306 N N . ASP A 1 161 ? 9.756 -7.487 -15.332 1.00 89.94 161 ASP A N 1
ATOM 1307 C CA . ASP A 1 161 ? 9.252 -8.851 -15.444 1.00 89.94 161 ASP A CA 1
ATOM 1308 C C . ASP A 1 161 ? 7.715 -8.869 -15.478 1.00 89.94 161 ASP A C 1
ATOM 1310 O O . ASP A 1 161 ? 7.032 -7.956 -15.019 1.00 89.94 161 ASP A O 1
ATOM 1314 N N . ARG A 1 162 ? 7.131 -9.934 -16.028 1.00 88.12 162 ARG A N 1
ATOM 1315 C CA . ARG A 1 162 ? 5.677 -9.984 -16.236 1.00 88.12 162 ARG A CA 1
ATOM 1316 C C . ARG A 1 162 ? 4.875 -9.956 -14.937 1.00 88.12 162 ARG A C 1
ATOM 1318 O O . ARG A 1 162 ? 3.759 -9.445 -14.950 1.00 88.12 162 ARG A O 1
ATOM 1325 N N . ALA A 1 163 ? 5.414 -10.504 -13.846 1.00 89.94 163 ALA A N 1
ATOM 1326 C CA . ALA A 1 163 ? 4.715 -10.517 -12.567 1.00 89.94 163 ALA A CA 1
ATOM 1327 C C . ALA A 1 163 ? 4.673 -9.105 -11.976 1.00 89.94 163 ALA A C 1
ATOM 1329 O O . ALA A 1 163 ? 3.604 -8.634 -11.593 1.00 89.94 163 ALA A O 1
ATOM 1330 N N . THR A 1 164 ? 5.791 -8.381 -11.998 1.00 89.25 164 THR A N 1
ATOM 1331 C CA . THR A 1 164 ? 5.815 -6.976 -11.572 1.00 89.25 164 THR A CA 1
ATOM 1332 C C . THR A 1 164 ? 4.993 -6.081 -12.502 1.00 89.25 164 THR A C 1
ATOM 1334 O O . THR A 1 164 ? 4.261 -5.215 -12.026 1.00 89.25 164 THR A O 1
ATOM 1337 N N . ALA A 1 165 ? 5.012 -6.314 -13.819 1.00 89.50 165 ALA A N 1
ATOM 1338 C CA . ALA A 1 165 ? 4.121 -5.621 -14.754 1.00 89.50 165 ALA A CA 1
ATOM 1339 C C . ALA A 1 165 ? 2.645 -5.822 -14.356 1.00 89.50 165 ALA A C 1
ATOM 1341 O O . ALA A 1 165 ? 1.909 -4.849 -14.207 1.00 89.50 165 ALA A O 1
ATOM 1342 N N . LEU A 1 166 ? 2.238 -7.058 -14.050 1.00 90.75 166 LEU A N 1
ATOM 1343 C CA . LEU A 1 166 ? 0.882 -7.356 -13.583 1.00 90.75 166 LEU A CA 1
ATOM 1344 C C . LEU A 1 166 ? 0.553 -6.644 -12.262 1.00 90.75 166 LEU A C 1
ATOM 1346 O O . LEU A 1 166 ? -0.496 -6.010 -12.159 1.00 90.75 166 LEU A O 1
ATOM 1350 N N . MET A 1 167 ? 1.458 -6.686 -11.278 1.00 88.19 167 MET A N 1
ATOM 1351 C CA . MET A 1 167 ? 1.297 -6.002 -9.984 1.00 88.19 167 MET A CA 1
ATOM 1352 C C . MET A 1 167 ? 1.174 -4.482 -10.135 1.00 88.19 167 MET A C 1
ATOM 1354 O O . MET A 1 167 ? 0.475 -3.821 -9.370 1.00 88.19 167 MET A O 1
ATOM 1358 N N . THR A 1 168 ? 1.820 -3.915 -11.151 1.00 88.00 168 THR A N 1
ATOM 1359 C CA . THR A 1 168 ? 1.706 -2.491 -11.483 1.00 88.00 168 THR A CA 1
ATOM 1360 C C . THR A 1 168 ? 0.487 -2.160 -12.345 1.00 88.00 168 THR A C 1
ATOM 1362 O O . THR A 1 168 ? 0.262 -0.984 -12.632 1.00 88.00 168 THR A O 1
ATOM 1365 N N . GLY A 1 169 ? -0.359 -3.141 -12.674 1.00 88.56 169 GLY A N 1
ATOM 1366 C CA . GLY A 1 169 ? -1.603 -2.959 -13.426 1.00 88.56 169 GLY A CA 1
ATOM 1367 C C . GLY A 1 169 ? -1.455 -3.088 -14.943 1.00 88.56 169 GLY A C 1
ATOM 1368 O O . GLY A 1 169 ? -2.361 -2.678 -15.666 1.00 88.56 169 GLY A O 1
ATOM 1369 N N . ILE A 1 170 ? -0.340 -3.639 -15.425 1.00 90.69 170 ILE A N 1
ATOM 1370 C CA . ILE A 1 170 ? -0.060 -3.867 -16.845 1.00 90.69 170 ILE A CA 1
ATOM 1371 C C . ILE A 1 170 ? -0.120 -5.369 -17.128 1.00 90.69 170 ILE A C 1
ATOM 1373 O O . ILE A 1 170 ? 0.769 -6.135 -16.754 1.00 90.69 170 ILE A O 1
ATOM 1377 N N . ILE A 1 171 ? -1.152 -5.809 -17.841 1.00 91.75 171 ILE A N 1
ATOM 1378 C CA . ILE A 1 171 ? -1.229 -7.186 -18.337 1.00 91.75 171 ILE A CA 1
ATOM 1379 C C . ILE A 1 171 ? -0.466 -7.261 -19.656 1.00 91.75 171 ILE A C 1
ATOM 1381 O O . ILE A 1 171 ? -0.796 -6.550 -20.600 1.00 91.75 171 ILE A O 1
ATOM 1385 N N . SER A 1 172 ? 0.530 -8.145 -19.736 1.00 91.25 172 SER A N 1
ATOM 1386 C CA . SER A 1 172 ? 1.299 -8.383 -20.960 1.00 91.25 172 SER A CA 1
ATOM 1387 C C . SER A 1 172 ? 0.964 -9.738 -21.579 1.00 91.25 172 SER A C 1
ATOM 1389 O O . SER A 1 172 ? 1.068 -10.782 -20.935 1.00 91.25 172 SER A O 1
ATOM 1391 N N . ILE A 1 173 ? 0.573 -9.731 -22.853 1.00 90.19 173 ILE A N 1
ATOM 1392 C CA . ILE A 1 173 ? 0.286 -10.933 -23.642 1.00 90.19 173 ILE A CA 1
ATOM 1393 C C . ILE A 1 173 ? 1.130 -10.879 -24.912 1.00 90.19 173 ILE A C 1
ATOM 1395 O O . ILE A 1 173 ? 1.161 -9.865 -25.604 1.00 90.19 173 ILE A O 1
ATOM 1399 N N . VAL A 1 174 ? 1.826 -11.971 -25.232 1.00 88.56 174 VAL A N 1
ATOM 1400 C CA . VAL A 1 174 ? 2.607 -12.082 -26.472 1.00 88.56 174 VAL A CA 1
ATOM 1401 C C . VAL A 1 174 ? 1.808 -12.882 -27.485 1.00 88.56 174 VAL A C 1
ATOM 1403 O O . VAL A 1 174 ? 1.486 -14.041 -27.233 1.00 88.56 174 VAL A O 1
ATOM 1406 N N . TRP A 1 175 ? 1.527 -12.289 -28.642 1.00 88.50 175 TRP A N 1
ATOM 1407 C CA . TRP A 1 175 ? 0.842 -12.966 -29.742 1.00 88.50 175 TRP A CA 1
ATOM 1408 C C . TRP A 1 175 ? 1.499 -12.587 -31.072 1.00 88.50 175 TRP A C 1
ATOM 1410 O O . TRP A 1 175 ? 1.608 -11.405 -31.387 1.00 88.50 175 TRP A O 1
ATOM 1420 N N . ARG A 1 176 ? 1.894 -13.592 -31.880 1.00 84.88 176 ARG A N 1
ATOM 1421 C CA . ARG A 1 176 ? 2.503 -13.428 -33.227 1.00 84.88 176 ARG A CA 1
ATOM 1422 C C . ARG A 1 176 ? 3.580 -12.330 -33.251 1.00 84.88 176 ARG A C 1
ATOM 1424 O O . ARG A 1 176 ? 3.494 -11.387 -34.029 1.00 84.88 176 ARG A O 1
ATOM 1431 N N . ASP A 1 177 ? 4.556 -12.461 -32.353 1.00 84.69 177 ASP A N 1
ATOM 1432 C CA . ASP A 1 177 ? 5.722 -11.572 -32.224 1.00 84.69 177 ASP A CA 1
ATOM 1433 C C . ASP A 1 177 ? 5.422 -10.102 -31.855 1.00 84.69 177 ASP A C 1
ATOM 1435 O O . ASP A 1 177 ? 6.255 -9.207 -31.999 1.00 84.69 177 ASP A O 1
ATOM 1439 N N . LYS A 1 178 ? 4.226 -9.845 -31.316 1.00 87.62 178 LYS A N 1
ATOM 1440 C CA . LYS A 1 178 ? 3.823 -8.548 -30.761 1.00 87.62 178 LYS A CA 1
ATOM 1441 C C . LYS A 1 178 ? 3.466 -8.679 -29.285 1.00 87.62 178 LYS A C 1
ATOM 1443 O O . LYS A 1 178 ? 2.857 -9.669 -28.871 1.00 87.62 178 LYS A O 1
ATOM 1448 N N . PHE A 1 179 ? 3.824 -7.668 -28.505 1.00 88.75 179 PHE A N 1
ATOM 1449 C CA . PHE A 1 179 ? 3.356 -7.472 -27.139 1.00 88.75 179 PHE A CA 1
ATOM 1450 C C . PHE A 1 179 ? 2.056 -6.674 -27.152 1.00 88.75 179 PHE A C 1
ATOM 1452 O O . PHE A 1 179 ? 2.015 -5.555 -27.654 1.00 88.75 179 PHE A O 1
ATOM 1459 N N . TYR A 1 180 ? 1.013 -7.244 -26.565 1.00 90.44 180 TYR A N 1
ATOM 1460 C CA . TYR A 1 180 ? -0.230 -6.567 -26.229 1.00 90.44 180 TYR A CA 1
ATOM 1461 C C . TYR A 1 180 ? -0.179 -6.243 -24.741 1.00 90.44 180 TYR A C 1
ATOM 1463 O O . TYR A 1 180 ? -0.157 -7.149 -23.906 1.00 90.44 180 TYR A O 1
ATOM 1471 N N . LEU A 1 181 ? -0.107 -4.956 -24.420 1.00 91.31 181 LEU A N 1
ATOM 1472 C CA . LEU A 1 181 ? -0.057 -4.440 -23.060 1.00 91.31 181 LEU A CA 1
ATOM 1473 C C . LEU A 1 181 ? -1.397 -3.788 -22.741 1.00 91.31 181 LEU A C 1
ATOM 1475 O O . LEU A 1 181 ? -1.749 -2.772 -23.333 1.00 91.31 181 LEU A O 1
ATOM 1479 N N . LEU A 1 182 ? -2.154 -4.373 -21.823 1.00 91.62 182 LEU A N 1
ATOM 1480 C CA . LEU A 1 182 ? -3.376 -3.779 -21.296 1.00 91.62 182 LEU A CA 1
ATOM 1481 C C . LEU A 1 182 ? -3.042 -3.061 -19.988 1.00 91.62 182 LEU A C 1
ATOM 1483 O O . LEU A 1 182 ? -2.756 -3.705 -18.979 1.00 91.62 182 LEU A O 1
ATOM 1487 N N . ASP A 1 183 ? -3.099 -1.733 -20.013 1.00 90.50 183 ASP A N 1
ATOM 1488 C CA . ASP A 1 183 ? -3.064 -0.900 -18.814 1.00 90.50 183 ASP A CA 1
ATOM 1489 C C . ASP A 1 183 ? -4.474 -0.879 -18.207 1.00 90.50 183 ASP A C 1
ATOM 1491 O O . ASP A 1 183 ? -5.374 -0.199 -18.712 1.00 90.50 183 ASP A O 1
ATOM 1495 N N . ILE A 1 184 ? -4.668 -1.645 -17.130 1.00 90.75 184 ILE A N 1
ATOM 1496 C CA . ILE A 1 184 ? -5.949 -1.760 -16.413 1.00 90.75 184 ILE A CA 1
ATOM 1497 C C . ILE A 1 184 ? -6.364 -0.411 -15.819 1.00 90.75 184 ILE A C 1
ATOM 1499 O O . ILE A 1 184 ? -7.553 -0.115 -15.728 1.00 90.75 184 ILE A O 1
ATOM 1503 N N . LYS A 1 185 ? -5.402 0.432 -15.427 1.00 85.94 185 LYS A N 1
ATOM 1504 C CA . LYS A 1 185 ? -5.681 1.712 -14.761 1.00 85.94 185 LYS A CA 1
ATOM 1505 C C . LYS A 1 185 ? -6.279 2.715 -15.739 1.00 85.94 185 LYS A C 1
ATOM 1507 O O . LYS A 1 185 ? -7.153 3.490 -15.363 1.00 85.94 185 LYS A O 1
ATOM 1512 N N . LYS A 1 186 ? -5.830 2.689 -16.996 1.00 88.00 186 LYS A N 1
ATOM 1513 C CA . LYS A 1 186 ? -6.323 3.580 -18.060 1.00 88.00 186 LYS A CA 1
ATOM 1514 C C . LYS A 1 186 ? -7.334 2.930 -18.998 1.00 88.00 186 LYS A C 1
ATOM 1516 O O . LYS A 1 186 ? -7.867 3.634 -19.853 1.00 88.00 186 LYS A O 1
ATOM 1521 N N . TRP A 1 187 ? -7.566 1.621 -18.873 1.00 90.25 187 TRP A N 1
ATOM 1522 C CA . TRP A 1 187 ? -8.347 0.819 -19.820 1.00 90.25 187 TRP A CA 1
ATOM 1523 C C . TRP A 1 187 ? -7.867 0.987 -21.271 1.00 90.25 187 TRP A C 1
ATOM 1525 O O . TRP A 1 187 ? -8.659 1.126 -22.202 1.00 90.25 187 TRP A O 1
ATOM 1535 N N . ARG A 1 188 ? -6.542 1.011 -21.471 1.00 89.81 188 ARG A N 1
ATOM 1536 C CA . ARG A 1 188 ? -5.916 1.192 -22.791 1.00 89.81 188 ARG A CA 1
ATOM 1537 C C . ARG A 1 188 ? -5.091 -0.025 -23.170 1.00 89.81 188 ARG A C 1
ATOM 1539 O O . ARG A 1 188 ? -4.330 -0.539 -22.356 1.00 89.81 188 ARG A O 1
ATOM 1546 N N . ILE A 1 189 ? -5.220 -0.441 -24.427 1.00 90.75 189 ILE A N 1
ATOM 1547 C CA . ILE A 1 189 ? -4.387 -1.483 -25.025 1.00 90.75 189 ILE A CA 1
ATOM 1548 C C . ILE A 1 189 ? -3.302 -0.798 -25.852 1.00 90.75 189 ILE A C 1
ATOM 1550 O O . ILE A 1 189 ? -3.603 -0.019 -26.755 1.00 90.75 189 ILE A O 1
ATOM 1554 N N . LEU A 1 190 ? -2.048 -1.106 -25.550 1.00 88.75 190 LEU A N 1
ATOM 1555 C CA . LEU A 1 190 ? -0.876 -0.679 -26.297 1.00 88.75 190 LEU A CA 1
ATOM 1556 C C . LEU A 1 190 ? -0.266 -1.901 -26.984 1.00 88.75 190 LEU A C 1
ATOM 1558 O O . LEU A 1 190 ? -0.065 -2.939 -26.356 1.00 88.75 190 LEU A O 1
ATOM 1562 N N . VAL A 1 191 ? 0.018 -1.788 -28.279 1.00 90.19 191 VAL A N 1
ATOM 1563 C CA . VAL A 1 191 ? 0.637 -2.868 -29.053 1.00 90.19 191 VAL A CA 1
ATOM 1564 C C . VAL A 1 191 ? 2.044 -2.448 -29.427 1.00 90.19 191 VAL A C 1
ATOM 1566 O O . VAL A 1 191 ? 2.229 -1.427 -30.083 1.00 90.19 191 VAL A O 1
ATOM 1569 N N . ILE A 1 192 ? 3.027 -3.240 -29.016 1.00 87.25 192 ILE A N 1
ATOM 1570 C CA . ILE A 1 192 ? 4.443 -2.966 -29.248 1.00 87.25 192 ILE A CA 1
ATOM 1571 C C . ILE A 1 192 ? 5.061 -4.157 -29.975 1.00 87.25 192 ILE A C 1
ATOM 1573 O O . ILE A 1 192 ? 4.784 -5.313 -29.651 1.00 87.25 192 ILE A O 1
ATOM 1577 N N . SER A 1 193 ? 5.903 -3.889 -30.969 1.00 85.00 193 SER A N 1
ATOM 1578 C CA . SER A 1 193 ? 6.724 -4.929 -31.589 1.00 85.00 193 SER A CA 1
ATOM 1579 C C . SER A 1 193 ? 7.712 -5.487 -30.568 1.00 85.00 193 SER A C 1
ATOM 1581 O O . SER A 1 193 ? 8.285 -4.737 -29.776 1.00 85.00 193 SER A O 1
ATOM 1583 N N . ARG A 1 194 ? 7.922 -6.804 -30.565 1.00 81.31 194 ARG A N 1
ATOM 1584 C CA . ARG A 1 194 ? 8.922 -7.411 -29.688 1.00 81.31 194 ARG A CA 1
ATOM 1585 C C . ARG A 1 194 ? 10.317 -6.887 -30.061 1.00 81.31 194 ARG A C 1
ATOM 1587 O O . ARG A 1 194 ? 10.690 -7.009 -31.227 1.00 81.31 194 ARG A O 1
ATOM 1594 N N . PRO A 1 195 ? 11.105 -6.331 -29.119 1.00 76.25 195 PRO A N 1
ATOM 1595 C CA . PRO A 1 195 ? 12.482 -5.977 -29.423 1.00 76.25 195 PRO A CA 1
ATOM 1596 C C . PRO A 1 195 ? 13.273 -7.222 -29.804 1.00 76.25 195 PRO A C 1
ATOM 1598 O O . PRO A 1 195 ? 13.236 -8.247 -29.117 1.00 76.25 195 PRO A O 1
ATOM 1601 N N . THR A 1 196 ? 14.025 -7.112 -30.890 1.00 76.00 196 THR A N 1
ATOM 1602 C CA . THR A 1 196 ? 15.045 -8.084 -31.265 1.00 76.00 196 THR A CA 1
ATOM 1603 C C . THR A 1 196 ? 16.260 -7.875 -30.368 1.00 76.00 196 THR A C 1
ATOM 1605 O O . THR A 1 196 ? 17.171 -7.125 -30.709 1.00 76.00 196 THR A O 1
ATOM 1608 N N . LEU A 1 197 ? 16.257 -8.499 -29.187 1.00 79.25 197 LEU A N 1
ATOM 1609 C CA . LEU A 1 197 ? 17.440 -8.517 -28.328 1.00 79.25 197 LEU A CA 1
ATOM 1610 C C . LEU A 1 197 ? 18.556 -9.344 -28.983 1.00 79.25 197 LEU A C 1
ATOM 1612 O O . LEU A 1 197 ? 18.295 -10.413 -29.543 1.00 79.25 197 LEU A O 1
ATOM 1616 N N . ALA A 1 198 ? 19.799 -8.864 -28.881 1.00 78.88 198 ALA A N 1
ATOM 1617 C CA . ALA A 1 198 ? 20.976 -9.605 -29.326 1.00 78.88 198 ALA A CA 1
ATOM 1618 C C . ALA A 1 198 ? 21.060 -10.973 -28.625 1.00 78.88 198 ALA A C 1
ATOM 1620 O O . ALA A 1 198 ? 20.670 -11.109 -27.467 1.00 78.88 198 ALA A O 1
ATOM 1621 N N . ALA A 1 199 ? 21.624 -11.986 -29.290 1.00 73.19 199 ALA A N 1
ATOM 1622 C CA . ALA A 1 199 ? 21.781 -13.327 -28.711 1.00 73.19 199 ALA A CA 1
ATOM 1623 C C . ALA A 1 199 ? 22.668 -13.356 -27.444 1.00 73.19 199 ALA A C 1
ATOM 1625 O O . ALA A 1 199 ? 22.625 -14.318 -26.682 1.00 73.19 199 ALA A O 1
ATOM 1626 N N . SER A 1 200 ? 23.455 -12.300 -27.214 1.00 78.38 200 SER A N 1
ATOM 1627 C CA . SER A 1 200 ? 24.257 -12.079 -26.007 1.00 78.38 200 SER A CA 1
ATOM 1628 C C . SER A 1 200 ? 23.457 -11.520 -24.822 1.00 78.38 200 SER A C 1
ATOM 1630 O O . SER A 1 200 ? 23.997 -11.419 -23.719 1.00 78.38 200 SER A O 1
ATOM 1632 N N . ALA A 1 201 ? 22.188 -11.145 -25.016 1.00 79.94 201 ALA A N 1
ATOM 1633 C CA . ALA A 1 201 ? 21.357 -10.595 -23.957 1.00 79.94 201 ALA A CA 1
ATOM 1634 C C . ALA A 1 201 ? 21.005 -11.666 -22.903 1.00 79.94 201 ALA A C 1
ATOM 1636 O O . ALA A 1 201 ? 20.694 -12.815 -23.233 1.00 79.94 201 ALA A O 1
ATOM 1637 N N . PRO A 1 202 ? 20.999 -11.312 -21.607 1.00 83.19 202 PRO A N 1
ATOM 1638 C CA . PRO A 1 202 ? 20.569 -12.224 -20.553 1.00 83.19 202 PRO A CA 1
ATOM 1639 C C . PRO A 1 202 ? 19.134 -12.735 -20.766 1.00 83.19 202 PRO A C 1
ATOM 1641 O O . PRO A 1 202 ? 18.218 -11.953 -21.029 1.00 83.19 202 PRO A O 1
ATOM 1644 N N . ARG A 1 203 ? 18.901 -14.039 -20.534 1.00 83.00 203 ARG A N 1
ATOM 1645 C CA . ARG A 1 203 ? 17.587 -14.707 -20.702 1.00 83.00 203 ARG A CA 1
ATOM 1646 C C . ARG A 1 203 ? 16.414 -13.982 -20.027 1.00 83.00 203 ARG A C 1
ATOM 1648 O O . ARG A 1 203 ? 15.301 -14.027 -20.544 1.00 83.00 203 ARG A O 1
ATOM 1655 N N . ARG A 1 204 ? 16.658 -13.294 -18.905 1.00 83.19 204 ARG A N 1
ATOM 1656 C CA . ARG A 1 204 ? 15.635 -12.533 -18.163 1.00 83.19 204 ARG A CA 1
ATOM 1657 C C . ARG A 1 204 ? 14.973 -11.427 -18.992 1.00 83.19 204 ARG A C 1
ATOM 1659 O O . ARG A 1 204 ? 13.781 -11.197 -18.831 1.00 83.19 204 ARG A O 1
ATOM 1666 N N . PHE A 1 205 ? 15.700 -10.802 -19.919 1.00 83.38 205 PHE A N 1
ATOM 1667 C CA . PHE A 1 205 ? 15.168 -9.713 -20.743 1.00 83.38 205 PHE A CA 1
ATOM 1668 C C . PHE A 1 205 ? 14.315 -10.208 -21.919 1.00 83.38 205 PHE A C 1
ATOM 1670 O O . PHE A 1 205 ? 13.439 -9.489 -22.383 1.00 83.38 205 PHE A O 1
ATOM 1677 N N . HIS A 1 206 ? 14.476 -11.464 -22.353 1.00 79.00 206 HIS A N 1
ATOM 1678 C CA . HIS A 1 206 ? 13.695 -12.024 -23.467 1.00 79.00 206 HIS A CA 1
ATOM 1679 C C . HIS A 1 206 ? 12.199 -12.190 -23.164 1.00 79.00 206 HIS A C 1
ATOM 1681 O O . HIS A 1 206 ? 11.388 -12.252 -24.097 1.00 79.00 206 HIS A O 1
ATOM 1687 N N . PHE A 1 207 ? 11.842 -12.308 -21.882 1.00 80.62 207 PHE A N 1
ATOM 1688 C CA . PHE A 1 207 ? 10.460 -12.459 -21.414 1.00 80.62 207 PHE A CA 1
ATOM 1689 C C . PHE A 1 207 ? 9.930 -11.224 -20.684 1.00 80.62 207 PHE A C 1
ATOM 1691 O O . PHE A 1 207 ? 8.730 -11.179 -20.395 1.00 80.62 207 PHE A O 1
ATOM 1698 N N . ALA A 1 208 ? 10.805 -10.259 -20.401 1.00 87.19 208 ALA A N 1
ATOM 1699 C CA . ALA A 1 208 ? 10.456 -9.006 -19.759 1.00 87.19 208 ALA A CA 1
ATOM 1700 C C . ALA A 1 208 ? 9.697 -8.085 -20.721 1.00 87.19 208 ALA A C 1
ATOM 1702 O O . ALA A 1 208 ? 9.745 -8.248 -21.941 1.00 87.19 208 ALA A O 1
ATOM 1703 N N . VAL A 1 209 ? 8.967 -7.143 -20.142 1.00 88.00 209 VAL A N 1
ATOM 1704 C CA . VAL A 1 209 ? 8.104 -6.193 -20.833 1.00 88.00 209 VAL A CA 1
ATOM 1705 C C . VAL A 1 209 ? 8.852 -4.888 -21.083 1.00 88.00 209 VAL A C 1
ATOM 1707 O O . VAL A 1 209 ? 9.365 -4.291 -20.134 1.00 88.00 209 VAL A O 1
ATOM 1710 N N . PRO A 1 210 ? 8.836 -4.445 -22.351 1.00 86.75 210 PRO A N 1
ATOM 1711 C CA . PRO A 1 210 ? 9.142 -3.111 -22.806 1.00 86.75 210 PRO A CA 1
ATOM 1712 C C . PRO A 1 210 ? 8.607 -1.955 -21.991 1.00 86.75 210 PRO A C 1
ATOM 1714 O O . PRO A 1 210 ? 7.392 -1.784 -22.063 1.00 86.75 210 PRO A O 1
ATOM 1717 N N . ILE A 1 211 ? 9.400 -1.116 -21.334 1.00 83.94 211 ILE A N 1
ATOM 1718 C CA . ILE A 1 211 ? 8.902 0.208 -20.939 1.00 83.94 211 ILE A CA 1
ATOM 1719 C C . ILE A 1 211 ? 9.529 1.234 -21.878 1.00 83.94 211 ILE A C 1
ATOM 1721 O O . ILE A 1 211 ? 10.629 1.726 -21.639 1.00 83.94 211 ILE A O 1
ATOM 1725 N N . TYR A 1 212 ? 8.825 1.502 -22.979 1.00 70.88 212 TYR A N 1
ATOM 1726 C CA . TYR A 1 212 ? 9.206 2.503 -23.971 1.00 70.88 212 TYR A CA 1
ATOM 1727 C C . TYR A 1 212 ? 8.455 3.800 -23.720 1.00 70.88 212 TYR A C 1
ATOM 1729 O O . TYR A 1 212 ? 7.267 3.859 -24.034 1.00 70.88 212 TYR A O 1
ATOM 1737 N N . GLU A 1 213 ? 9.156 4.805 -23.198 1.00 57.94 213 GLU A N 1
ATOM 1738 C CA . GLU A 1 213 ? 8.777 6.223 -23.218 1.00 57.94 213 GLU A CA 1
ATOM 1739 C C . GLU A 1 213 ? 10.009 7.130 -23.189 1.00 57.94 213 GLU A C 1
ATOM 1741 O O . GLU A 1 213 ? 10.962 6.809 -22.442 1.00 57.94 213 GLU A O 1
#

Organism: NCBI:txid100861

Secondary structure (DSSP, 8-state):
-EEETTEEE--PPPPPHHHHHHHHHHHHHHHHHHHHHHHHHHGGGHHHHHHHHHHHHHHHHHHHHHHS--PPEEE---EEEEEETTTEEEEE--EEE---HHHHHHHHHHHHHHHHHHHHHHHHH--PPPPP----SSS-HHHHHHS--TTSEETTEEEE-HHHHHHTTEEEEEETTEEEEEETTTTEEEEEEPP---TTS-HHHHHSEEE--